Protein AF-A0A2K3JWT7-F1 (afdb_monomer)

Foldseek 3Di:
DVQVVLVQLVCQVVVDQEEAEDAPLVCVVCVVVQVVSVVVVGRYYYDHDHQPCVVLVHDPSLQDLLSDPDPSSNVSNLVSVVVCVVVVLVVCVVVVDQEAEDELSPLCVLVSCVVSVHFYAYEDADDLVVVLLVVQCLVVVQQPPDPDQQDWDFRPPAPDGDIDGNVPDDCLSVDPDPVVVSVVSSVVSQLSGQYYEYQADCVVCVSSVVSSCVVSVHHYDHPHPSVCVSCVPVPPPPPVADPVVVVLLVVADFLQEEEEDPDSRDDDDLVRVVVVLVCLVVVQTAYEHEDEDDPDPSNVVVVVSCVVCVVVSRYHYHYPDDPVVCQCPRRNHNYYD

Nearest PDB structures (foldseek):
  6lzy-assembly1_B  TM=9.407E-01  e=4.819E-32  Phytolacca americana
  6lzy-assembly1_A  TM=9.390E-01  e=9.209E-31  Phytolacca americana
  7vej-assembly1_A  TM=9.485E-01  e=1.566E-30  Phytolacca americana
  7vel-assembly2_B  TM=9.354E-01  e=8.184E-31  Phytolacca americana
  7vek-assembly1_A  TM=9.350E-01  e=2.825E-30  Phytolacca americana

Radius of gyration: 22.54 Å; Cα contacts (8 Å, |Δi|>4): 438; chains: 1; bounding box: 50×47×55 Å

Solvent-accessible surface area (backbone atoms only — not comparable to full-atom values): 19360 Å² total; per-residue (Å²): 108,70,68,59,51,42,42,50,51,53,43,14,76,71,74,37,81,36,76,48,77,41,33,69,68,61,45,68,78,48,41,70,62,49,54,51,38,39,76,70,69,32,46,55,48,78,44,78,47,83,74,46,28,74,84,48,75,40,61,88,78,57,82,49,75,71,71,41,86,45,74,69,51,41,50,31,47,54,52,30,59,62,66,43,50,66,66,50,53,54,48,46,67,77,63,65,60,82,57,45,78,40,54,56,93,48,36,68,48,44,56,56,23,55,77,71,74,29,48,23,33,36,36,43,90,55,55,47,56,57,53,45,52,52,51,31,42,72,72,68,39,71,66,68,87,62,94,47,54,81,48,72,39,62,56,58,95,56,98,58,97,46,72,48,33,53,74,75,49,63,63,57,81,79,44,89,46,75,66,38,56,50,48,50,49,27,55,51,30,52,63,70,21,62,20,35,40,29,59,30,46,62,91,81,47,48,72,33,47,52,49,39,39,69,71,59,70,39,48,72,46,64,66,27,64,35,70,57,69,70,48,64,79,66,63,64,65,90,62,83,68,58,64,65,60,52,53,54,49,72,73,47,55,69,51,47,25,36,40,35,52,72,64,83,73,60,82,78,52,69,70,56,51,52,52,49,53,53,49,51,68,70,65,71,54,32,33,38,38,56,40,72,82,59,92,60,76,64,47,58,59,53,50,55,48,52,52,54,21,66,76,68,68,39,46,46,81,36,68,70,67,73,68,57,69,62,51,66,70,32,66,21,42,54,47,79,80

Organism: Trifolium pratense (NCBI:txid57577)

pLDDT: mean 91.55, std 9.11, range [44.25, 98.56]

Sequence (337 aa):
MNPMIDTARLFAKHGVNVTIITTQANALLFKKSIDNDIISGYSIKTQLIKFPSAQVGLPEGIENVKDGTSLEMLGKISHGISLLQEQIEILFQDLQPDCIVSDMFYPWTVESAAKLGVPRIYYYSSSYFSSCAVHFIRKYKPHEGLVSDSQKFSIPGIPHNIEITSLQLPDYFRTRSDFSDFLDVIYESESRSYGTLYNNFHELESDYEQLYKTTMKIKAWSVGPVSTWINKDGATENIAVDSELLNWLNSKENDSVLYVSFGSLTRLSYAQIVEIVYGLEKSGHNFIWVVRKIDGNEDGFLKDFEKRLKESKKGYIIWNWAPQLLILNHPATGGIV

InterPro domains:
  IPR002213 UDP-glucuronosyl/UDP-glucosyltransferase [PF00201] (242-335)
  IPR002213 UDP-glucuronosyl/UDP-glucosyltransferase [cd03784] (1-337)

Secondary structure (DSSP, 8-state):
-HHHHHHHHHHHHTT--EEEEEEHHHHTTTHHHHHHHHHTT--EEEEEE---TTTTTPPTT--SGGG--SHHHHHHHHHHHHHTHHHHHHHHHHH--S-EEEETT-TTHHHHHHHHT-PEEEEE-S-HHHHHHHHHHHHH-TTTT-SSTT-EEEPTT-SS--EEEGGGS-GGGTS--HHHHHHHHHHHHHHTSSEEEES--HHHHHHHHHHHHHHH-SEEEE---HHHHHHTTS--------HHHHHHHHTSPTT-EEEE--TTT----HHHHHHHHHHHHHH--EEEEEE---SSTHHHHHHHHHHHHHHHTSEEEEES---HHHHHTSTTEEEE-

Structure (mmCIF, N/CA/C/O backbone):
data_AF-A0A2K3JWT7-F1
#
_entry.id   AF-A0A2K3JWT7-F1
#
loop_
_atom_site.group_PDB
_atom_site.id
_atom_site.type_symbol
_atom_site.label_atom_id
_atom_site.label_alt_id
_atom_site.label_comp_id
_atom_site.label_asym_id
_atom_site.label_entity_id
_atom_site.label_seq_id
_atom_site.pdbx_PDB_ins_code
_atom_site.Cartn_x
_atom_site.Cartn_y
_atom_site.Cartn_z
_atom_site.occupancy
_atom_site.B_iso_or_equiv
_atom_site.auth_seq_id
_atom_site.auth_comp_id
_atom_site.auth_asym_id
_atom_site.auth_atom_id
_atom_site.pdbx_PDB_model_num
ATOM 1 N N . MET A 1 1 ? 6.302 -1.211 0.211 1.00 86.44 1 MET A N 1
ATOM 2 C CA . MET A 1 1 ? 7.376 -1.985 0.879 1.00 86.44 1 MET A CA 1
ATOM 3 C C . MET A 1 1 ? 6.840 -3.219 1.593 1.00 86.44 1 MET A C 1
ATOM 5 O O . MET A 1 1 ? 7.094 -4.296 1.083 1.00 86.44 1 MET A O 1
ATOM 9 N N . ASN A 1 2 ? 6.087 -3.099 2.699 1.00 89.44 2 ASN A N 1
ATOM 10 C CA . ASN A 1 2 ? 5.694 -4.259 3.527 1.00 89.44 2 ASN A CA 1
ATOM 11 C C . ASN A 1 2 ? 5.111 -5.450 2.736 1.00 89.44 2 ASN A C 1
ATOM 13 O O . ASN A 1 2 ? 5.650 -6.541 2.889 1.00 89.44 2 ASN A O 1
ATOM 17 N N . PRO A 1 3 ? 4.138 -5.275 1.813 1.00 92.31 3 PRO A N 1
ATOM 18 C CA . PRO A 1 3 ? 3.607 -6.408 1.048 1.00 92.31 3 PRO A CA 1
ATOM 19 C C . PRO A 1 3 ? 4.665 -7.132 0.201 1.00 92.31 3 PRO A C 1
ATOM 21 O O . PRO A 1 3 ? 4.648 -8.355 0.091 1.00 92.31 3 PRO A O 1
ATOM 24 N N . MET A 1 4 ? 5.620 -6.394 -0.372 1.00 94.25 4 MET A N 1
ATOM 25 C CA . MET A 1 4 ? 6.698 -6.968 -1.180 1.00 94.25 4 MET A CA 1
ATOM 26 C C . MET A 1 4 ? 7.702 -7.735 -0.311 1.00 94.25 4 MET A C 1
ATOM 28 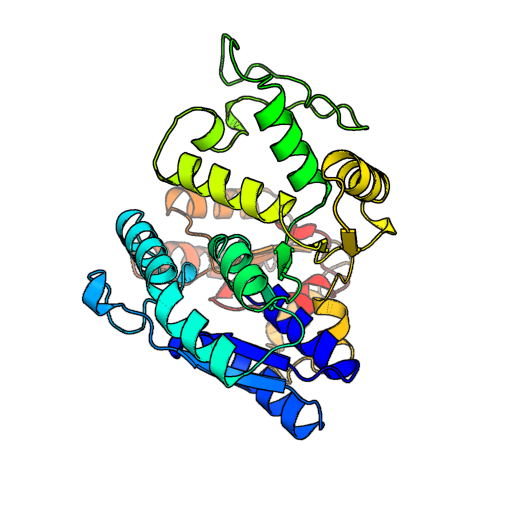O O . MET A 1 4 ? 8.178 -8.789 -0.721 1.00 94.25 4 MET A O 1
ATOM 32 N N . ILE A 1 5 ? 7.977 -7.249 0.905 1.00 94.75 5 ILE A N 1
ATOM 33 C CA . ILE A 1 5 ? 8.802 -7.970 1.884 1.00 94.75 5 ILE A CA 1
ATOM 34 C C . ILE A 1 5 ? 8.102 -9.259 2.315 1.00 94.75 5 ILE A C 1
ATOM 36 O O . ILE A 1 5 ? 8.707 -10.321 2.256 1.00 94.75 5 ILE A O 1
ATOM 40 N N . ASP A 1 6 ? 6.819 -9.205 2.666 1.00 94.00 6 ASP A N 1
ATOM 41 C CA . ASP A 1 6 ? 6.049 -10.401 3.028 1.00 94.00 6 ASP A CA 1
ATOM 42 C C . ASP A 1 6 ? 5.976 -11.409 1.875 1.00 94.00 6 ASP A C 1
ATOM 44 O O . ASP A 1 6 ? 6.079 -12.617 2.086 1.00 94.00 6 ASP A O 1
ATOM 48 N N . THR A 1 7 ? 5.891 -10.916 0.639 1.00 95.06 7 THR A N 1
ATOM 49 C CA . THR A 1 7 ? 5.997 -11.748 -0.563 1.00 95.06 7 THR A CA 1
ATOM 50 C C . THR A 1 7 ? 7.377 -12.405 -0.648 1.00 95.06 7 THR A C 1
ATOM 52 O O . THR A 1 7 ? 7.462 -13.619 -0.777 1.00 95.06 7 THR A O 1
ATOM 55 N N . ALA A 1 8 ? 8.467 -11.648 -0.508 1.00 96.25 8 ALA A N 1
ATOM 56 C CA . ALA A 1 8 ? 9.832 -12.179 -0.512 1.00 96.25 8 ALA A CA 1
ATOM 57 C C . ALA A 1 8 ? 10.028 -13.283 0.548 1.00 96.25 8 ALA A C 1
ATOM 59 O O . ALA A 1 8 ? 10.594 -14.340 0.264 1.00 96.25 8 ALA A O 1
ATOM 60 N N . ARG A 1 9 ? 9.474 -13.086 1.747 1.00 95.31 9 ARG A N 1
ATOM 61 C CA . ARG A 1 9 ? 9.457 -14.089 2.820 1.00 95.31 9 ARG A CA 1
ATOM 62 C C . ARG A 1 9 ? 8.656 -15.335 2.430 1.00 95.31 9 ARG A C 1
ATOM 64 O O . ARG A 1 9 ? 9.098 -16.450 2.691 1.00 95.31 9 ARG A O 1
ATOM 71 N N . LEU A 1 10 ? 7.516 -15.172 1.755 1.00 94.12 10 LEU A N 1
ATOM 72 C CA . LEU A 1 10 ? 6.719 -16.288 1.234 1.00 94.12 10 LEU A CA 1
ATOM 73 C C . LEU A 1 10 ? 7.499 -17.128 0.209 1.00 94.12 10 LEU A C 1
ATOM 75 O O . LEU A 1 10 ? 7.438 -18.355 0.276 1.00 94.12 10 LEU A O 1
ATOM 79 N N . PHE A 1 11 ? 8.264 -16.500 -0.690 1.00 95.81 11 PHE A N 1
ATOM 80 C CA . PHE A 1 11 ? 9.155 -17.211 -1.619 1.00 95.81 11 PHE A CA 1
ATOM 81 C C . PHE A 1 11 ? 10.212 -18.030 -0.863 1.00 95.81 11 PHE A C 1
ATOM 83 O O . PHE A 1 11 ? 10.394 -19.214 -1.151 1.00 95.81 11 PHE A O 1
ATOM 90 N N . ALA A 1 12 ? 10.851 -17.436 0.149 1.00 96.06 12 ALA A N 1
ATOM 91 C CA . ALA A 1 12 ? 11.854 -18.123 0.962 1.00 96.06 12 ALA A CA 1
ATOM 92 C C . ALA A 1 12 ? 11.271 -19.323 1.730 1.00 96.06 12 ALA A C 1
ATOM 94 O O . ALA A 1 12 ? 11.879 -20.395 1.761 1.00 96.06 12 ALA A O 1
ATOM 95 N N . LYS A 1 13 ? 10.048 -19.190 2.266 1.00 93.31 13 LYS A N 1
ATOM 96 C CA . LYS A 1 13 ? 9.305 -20.299 2.894 1.00 93.31 13 LYS A CA 1
ATOM 97 C C . LYS A 1 13 ? 9.016 -21.461 1.931 1.00 93.31 13 LYS A C 1
ATOM 99 O O . LYS A 1 13 ? 8.836 -22.585 2.385 1.00 93.31 13 LYS A O 1
ATOM 104 N N . HIS A 1 14 ? 9.010 -21.210 0.622 1.00 93.88 14 HIS A N 1
ATOM 105 C CA . HIS A 1 14 ? 8.837 -22.224 -0.425 1.00 93.88 14 HIS A CA 1
ATOM 106 C C . HIS A 1 14 ? 10.168 -22.674 -1.058 1.00 93.88 14 HIS A C 1
ATOM 108 O O . HIS A 1 14 ? 10.174 -23.245 -2.146 1.00 93.88 14 HIS A O 1
ATOM 114 N N . GLY A 1 15 ? 11.298 -22.443 -0.380 1.00 96.06 15 GLY A N 1
ATOM 115 C CA . GLY A 1 15 ? 12.607 -22.970 -0.775 1.00 96.06 15 GLY A CA 1
ATOM 116 C C . GLY A 1 15 ? 13.351 -22.144 -1.825 1.00 96.06 15 GLY A C 1
ATOM 117 O O . GLY A 1 15 ? 14.359 -22.607 -2.354 1.00 96.06 15 GLY A O 1
ATOM 118 N N . VAL A 1 16 ? 12.887 -20.931 -2.134 1.00 97.62 16 VAL A N 1
ATOM 119 C CA . VAL A 1 16 ? 13.584 -20.021 -3.054 1.00 97.62 16 VAL A CA 1
ATOM 120 C C . VAL A 1 16 ? 14.676 -19.254 -2.306 1.00 97.62 16 VAL A C 1
ATOM 122 O O . VAL A 1 16 ? 14.451 -18.776 -1.198 1.00 97.62 16 VAL A O 1
ATOM 125 N N . ASN A 1 17 ? 15.849 -19.091 -2.921 1.00 98.12 17 ASN A N 1
ATOM 126 C CA . ASN A 1 17 ? 16.900 -18.214 -2.403 1.00 98.12 17 ASN A CA 1
ATOM 127 C C . ASN A 1 17 ? 16.545 -16.753 -2.701 1.00 98.12 17 ASN A C 1
ATOM 129 O O . ASN A 1 17 ? 16.488 -16.352 -3.863 1.00 98.12 17 ASN A O 1
ATOM 133 N N . VAL A 1 18 ? 16.322 -15.944 -1.666 1.00 98.38 18 VAL A N 1
ATOM 134 C CA . VAL A 1 18 ? 15.814 -14.575 -1.820 1.00 98.38 18 VAL A CA 1
ATOM 135 C C . VAL A 1 18 ? 16.842 -13.540 -1.373 1.00 98.38 18 VAL A C 1
ATOM 137 O O . VAL A 1 18 ? 17.363 -13.589 -0.261 1.00 98.38 18 VAL A O 1
ATOM 140 N N . THR A 1 19 ? 17.098 -12.547 -2.227 1.00 98.38 19 THR A N 1
ATOM 141 C CA . THR A 1 19 ? 17.880 -11.352 -1.880 1.00 98.38 19 THR A CA 1
ATOM 142 C C . THR A 1 19 ? 17.001 -10.114 -2.006 1.00 98.38 19 THR A C 1
ATOM 144 O O . THR A 1 19 ? 16.547 -9.781 -3.097 1.00 98.38 19 THR A O 1
ATOM 147 N N . ILE A 1 20 ? 16.768 -9.419 -0.894 1.00 98.25 20 ILE A N 1
ATOM 148 C CA . ILE A 1 20 ? 16.039 -8.149 -0.856 1.00 98.25 20 ILE A CA 1
ATOM 149 C C . ILE A 1 20 ? 17.0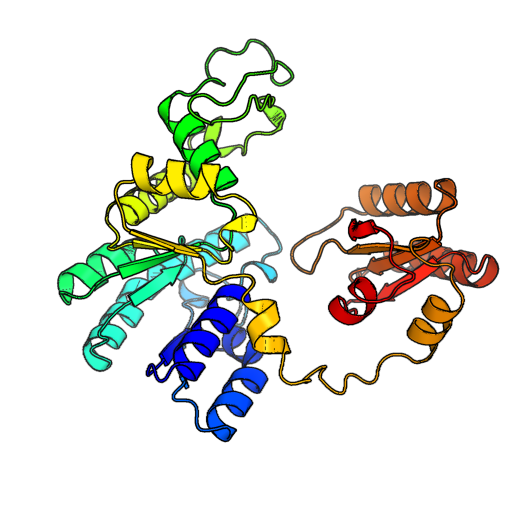50 -7.014 -0.994 1.00 98.25 20 ILE A C 1
ATOM 151 O O . ILE A 1 20 ? 17.862 -6.807 -0.095 1.00 98.25 20 ILE A O 1
ATOM 155 N N . ILE A 1 21 ? 16.984 -6.257 -2.086 1.00 97.62 21 ILE A N 1
ATOM 156 C CA . ILE A 1 21 ? 17.785 -5.041 -2.258 1.00 97.62 21 ILE A CA 1
ATOM 157 C C . ILE A 1 21 ? 17.027 -3.864 -1.637 1.00 97.62 21 ILE A C 1
ATOM 159 O O . ILE A 1 21 ? 15.869 -3.618 -1.970 1.00 97.62 21 ILE A O 1
ATOM 163 N N . THR A 1 22 ? 17.660 -3.149 -0.710 1.00 96.00 22 THR A N 1
ATOM 164 C CA . THR A 1 22 ? 17.050 -2.008 -0.011 1.00 96.00 22 THR A CA 1
ATOM 165 C C . THR A 1 22 ? 18.115 -1.044 0.501 1.00 96.00 22 THR A C 1
ATOM 167 O O . THR A 1 22 ? 19.306 -1.343 0.483 1.00 96.00 22 THR A O 1
ATOM 170 N N . THR A 1 23 ? 17.697 0.101 1.018 1.00 94.69 23 THR A N 1
ATOM 171 C CA . THR A 1 23 ? 18.592 1.088 1.625 1.00 94.69 23 THR A CA 1
ATOM 172 C C . THR A 1 23 ? 18.683 0.916 3.145 1.00 94.69 23 THR A C 1
ATOM 174 O O . THR A 1 23 ? 17.843 0.253 3.766 1.00 94.69 23 THR A O 1
ATOM 177 N N . GLN A 1 24 ? 19.702 1.517 3.767 1.00 90.50 24 GLN A N 1
ATOM 178 C CA . GLN A 1 24 ? 19.980 1.369 5.201 1.00 90.50 24 GLN A CA 1
ATOM 179 C C . GLN A 1 24 ? 18.780 1.752 6.079 1.00 90.50 24 GLN A C 1
ATOM 181 O O . GLN A 1 24 ? 18.405 0.979 6.963 1.00 90.50 24 GLN A O 1
ATOM 186 N N . ALA A 1 25 ? 18.157 2.913 5.839 1.00 87.88 25 ALA A N 1
ATOM 187 C CA . ALA A 1 25 ? 17.052 3.392 6.673 1.00 87.88 25 ALA A CA 1
ATOM 188 C C . ALA A 1 25 ? 15.810 2.493 6.547 1.00 87.88 25 ALA A C 1
ATOM 190 O O . ALA A 1 25 ? 15.086 2.257 7.516 1.00 87.88 25 ALA A O 1
ATOM 191 N N . ASN A 1 26 ? 15.595 1.941 5.353 1.00 91.75 26 ASN A N 1
ATOM 192 C CA . ASN A 1 26 ? 14.462 1.080 5.051 1.00 91.75 26 ASN A CA 1
ATOM 193 C C . ASN A 1 26 ? 14.633 -0.343 5.600 1.00 91.75 26 ASN A C 1
ATOM 195 O O . ASN A 1 26 ? 13.659 -0.930 6.071 1.00 91.75 26 ASN A O 1
ATOM 199 N N . ALA A 1 27 ? 15.855 -0.885 5.599 1.00 92.75 27 ALA A N 1
ATOM 200 C CA . ALA A 1 27 ? 16.146 -2.217 6.133 1.00 92.75 27 ALA A CA 1
ATOM 201 C C . ALA A 1 27 ? 15.745 -2.368 7.607 1.00 92.75 27 ALA A C 1
ATOM 203 O O . ALA A 1 27 ? 15.267 -3.425 8.022 1.00 92.75 27 ALA A O 1
ATOM 204 N N . LEU A 1 28 ? 15.892 -1.301 8.399 1.00 90.38 28 LEU A N 1
ATOM 205 C CA . LEU A 1 28 ? 15.542 -1.297 9.821 1.00 90.38 28 LEU A CA 1
ATOM 206 C C . LEU A 1 28 ? 14.056 -1.597 10.071 1.00 90.38 28 LEU A C 1
ATOM 208 O O . LEU A 1 28 ? 13.720 -2.128 11.126 1.00 90.38 28 LEU A O 1
ATOM 212 N N . LEU A 1 29 ? 13.177 -1.316 9.102 1.00 88.81 29 LEU A N 1
ATOM 213 C CA . LEU A 1 29 ? 11.728 -1.499 9.239 1.00 88.81 29 LEU A CA 1
ATOM 214 C C . LEU A 1 29 ? 11.303 -2.969 9.277 1.00 88.81 29 LEU A C 1
ATOM 216 O O . LEU A 1 29 ? 10.246 -3.280 9.814 1.00 88.81 29 LEU A O 1
ATOM 220 N N . PHE A 1 30 ? 12.108 -3.862 8.706 1.00 91.75 30 PHE A N 1
ATOM 221 C CA . PHE A 1 30 ? 11.784 -5.285 8.593 1.00 91.75 30 PHE A CA 1
ATOM 222 C C . PHE A 1 30 ? 12.939 -6.202 9.005 1.00 91.75 30 PHE A C 1
ATOM 224 O O . PHE A 1 30 ? 12.828 -7.423 8.892 1.00 91.75 30 PHE A O 1
ATOM 231 N N . LYS A 1 31 ? 14.040 -5.637 9.521 1.00 93.50 31 LYS A N 1
ATOM 232 C CA . LYS A 1 31 ? 15.230 -6.385 9.940 1.00 93.50 31 LYS A CA 1
ATOM 233 C C . LYS A 1 31 ? 14.886 -7.541 10.876 1.00 93.50 31 LYS A C 1
ATOM 235 O O . LYS A 1 31 ? 15.284 -8.666 10.609 1.00 93.50 31 LYS A O 1
ATOM 240 N N . LYS A 1 32 ? 14.104 -7.276 11.926 1.00 91.38 32 LYS A N 1
ATOM 241 C CA . LYS A 1 32 ? 13.701 -8.294 12.908 1.00 91.38 32 LYS A CA 1
ATOM 242 C C . LYS A 1 32 ? 12.977 -9.473 12.251 1.00 91.38 32 LYS A C 1
ATOM 244 O O . LYS A 1 32 ? 13.247 -10.620 12.582 1.00 91.38 32 LYS A O 1
ATOM 249 N N . SER A 1 33 ? 12.074 -9.196 11.311 1.00 91.12 33 SER A N 1
ATOM 250 C CA . SER A 1 33 ? 11.322 -10.228 10.594 1.00 91.12 33 SER A CA 1
ATOM 251 C C . SER A 1 33 ? 12.231 -11.106 9.735 1.00 91.12 33 SER A C 1
ATOM 253 O O . SER A 1 33 ? 12.088 -12.322 9.758 1.00 91.12 33 SER A O 1
ATOM 255 N N . ILE A 1 34 ? 13.190 -10.501 9.029 1.00 94.50 34 ILE A N 1
ATOM 256 C CA . ILE A 1 34 ? 14.154 -11.232 8.196 1.00 94.50 34 ILE A CA 1
ATOM 257 C C . ILE A 1 34 ? 15.150 -12.020 9.049 1.00 94.50 34 ILE A C 1
ATOM 259 O O . ILE A 1 34 ? 15.420 -13.177 8.745 1.00 94.50 34 ILE A O 1
ATOM 263 N N . ASP A 1 35 ? 15.649 -11.442 10.145 1.00 94.12 35 ASP A N 1
ATOM 264 C CA . ASP A 1 35 ? 16.538 -12.140 11.081 1.00 94.12 35 ASP A CA 1
ATOM 265 C C . ASP A 1 35 ? 15.851 -13.399 11.648 1.00 94.12 35 ASP A C 1
ATOM 267 O O . ASP A 1 35 ? 16.461 -14.466 11.705 1.00 94.12 35 ASP A O 1
ATOM 271 N N . ASN A 1 36 ? 14.563 -13.307 11.999 1.00 92.38 36 ASN A N 1
ATOM 272 C CA . ASN A 1 36 ? 13.778 -14.456 12.459 1.00 92.38 36 ASN A CA 1
ATOM 273 C C . ASN A 1 36 ? 13.627 -15.538 11.381 1.00 92.38 36 ASN A C 1
ATOM 275 O O . ASN A 1 36 ? 13.702 -16.728 11.694 1.00 92.38 36 ASN A O 1
ATOM 279 N N . ASP A 1 37 ? 13.424 -15.150 10.120 1.00 93.75 37 ASP A N 1
ATOM 280 C CA . ASP A 1 37 ? 13.326 -16.111 9.021 1.00 93.75 37 ASP A CA 1
ATOM 281 C C . ASP A 1 37 ? 14.670 -16.823 8.775 1.00 93.75 37 ASP A C 1
ATOM 283 O O . ASP A 1 37 ? 14.688 -18.038 8.577 1.00 93.75 37 ASP A O 1
ATOM 287 N N . ILE A 1 38 ? 15.793 -16.100 8.868 1.00 95.19 38 ILE A N 1
ATOM 288 C CA . ILE A 1 38 ? 17.149 -16.671 8.780 1.00 95.19 38 ILE A CA 1
ATOM 289 C C . ILE A 1 38 ? 17.388 -17.671 9.916 1.00 95.19 38 ILE A C 1
ATOM 291 O O . ILE A 1 38 ? 17.862 -18.780 9.672 1.00 95.19 38 ILE A O 1
ATOM 295 N N . ILE A 1 39 ? 17.031 -17.310 11.155 1.00 95.44 39 ILE A N 1
ATOM 296 C CA . ILE A 1 39 ? 17.128 -18.205 12.324 1.00 95.44 39 ILE A CA 1
ATOM 297 C C . ILE A 1 39 ? 16.272 -19.462 12.119 1.00 95.44 39 ILE A C 1
ATOM 299 O O . ILE A 1 39 ? 16.663 -20.552 12.531 1.00 95.44 39 ILE A O 1
ATOM 303 N N . SER A 1 40 ? 15.133 -19.320 11.439 1.00 93.56 40 SER A N 1
ATOM 304 C CA . SER A 1 40 ? 14.241 -20.429 11.086 1.00 93.56 40 SER A CA 1
ATOM 305 C C . SER A 1 40 ? 14.753 -21.280 9.912 1.00 93.56 40 SER A C 1
ATOM 307 O O . SER A 1 40 ? 14.082 -22.228 9.511 1.00 93.56 40 SER A O 1
ATOM 309 N N . GLY A 1 41 ? 15.933 -20.971 9.364 1.00 95.81 41 GLY A N 1
ATOM 310 C CA . GLY A 1 41 ? 16.578 -21.728 8.292 1.00 95.81 41 GLY A CA 1
ATOM 311 C C . GLY A 1 41 ? 16.118 -21.364 6.879 1.00 95.81 41 GLY A C 1
ATOM 312 O O . GLY A 1 41 ? 16.484 -22.060 5.932 1.00 95.81 41 GLY A O 1
ATOM 313 N N . TYR A 1 42 ? 15.333 -20.296 6.703 1.00 96.25 42 TYR A N 1
ATOM 314 C CA . TYR A 1 42 ? 14.920 -19.850 5.373 1.00 96.25 42 TYR A CA 1
ATOM 315 C C . TYR A 1 42 ? 16.054 -19.106 4.658 1.00 96.25 42 TYR A C 1
ATOM 317 O O . TYR A 1 42 ? 16.764 -18.289 5.248 1.00 96.25 42 TYR A O 1
ATOM 325 N N . SER A 1 43 ? 16.202 -19.358 3.355 1.00 97.38 43 SER A N 1
ATOM 326 C CA . SER A 1 43 ? 17.229 -18.724 2.523 1.00 97.38 43 SER A CA 1
ATOM 327 C C . SER A 1 43 ? 16.785 -17.335 2.065 1.00 97.38 43 SER A C 1
ATOM 329 O O . SER A 1 43 ? 16.277 -17.138 0.960 1.00 97.38 43 SER A O 1
ATOM 331 N N . ILE A 1 44 ? 16.946 -16.356 2.950 1.00 97.75 44 ILE A N 1
ATOM 332 C CA . ILE A 1 44 ? 16.604 -14.959 2.697 1.00 97.75 44 ILE A CA 1
ATOM 333 C C . ILE A 1 44 ? 17.684 -14.039 3.255 1.00 97.75 44 ILE A C 1
ATOM 335 O O . ILE A 1 44 ? 18.182 -14.241 4.359 1.00 97.75 44 ILE A O 1
ATOM 339 N N . LYS A 1 45 ? 18.071 -13.016 2.494 1.00 96.88 45 LYS A N 1
ATOM 340 C CA . LYS A 1 45 ? 19.041 -12.010 2.937 1.00 96.88 45 LYS A CA 1
ATOM 341 C C . LYS A 1 45 ? 18.677 -10.618 2.446 1.00 96.88 45 LYS A C 1
ATOM 343 O O . LYS A 1 45 ? 17.978 -10.456 1.447 1.00 96.88 45 LYS A O 1
ATOM 348 N N . THR A 1 46 ? 19.226 -9.616 3.121 1.00 97.44 46 THR A N 1
ATOM 349 C CA . THR A 1 46 ? 19.103 -8.210 2.734 1.00 97.44 46 THR A CA 1
ATOM 350 C C . THR A 1 46 ? 20.431 -7.720 2.165 1.00 97.44 46 THR A C 1
ATOM 352 O O . THR A 1 46 ? 21.457 -7.808 2.836 1.00 97.44 46 THR A O 1
ATOM 355 N N . GLN A 1 47 ? 20.410 -7.188 0.944 1.00 97.25 47 GLN A N 1
ATOM 356 C CA . GLN A 1 47 ? 21.529 -6.495 0.317 1.00 97.25 47 GLN A CA 1
ATOM 357 C C . GLN A 1 47 ? 21.309 -4.988 0.433 1.00 97.25 47 GLN A C 1
ATOM 359 O O . GLN A 1 47 ? 20.316 -4.450 -0.061 1.00 97.25 47 GLN A O 1
ATOM 364 N N . LEU A 1 48 ? 22.243 -4.312 1.096 1.00 96.38 48 LEU A N 1
ATOM 365 C CA . LEU A 1 48 ? 22.144 -2.881 1.346 1.00 96.38 48 LEU A CA 1
ATOM 366 C C . LEU A 1 48 ? 22.792 -2.091 0.212 1.00 96.38 48 LEU A C 1
ATOM 368 O O . LEU A 1 48 ? 23.891 -2.417 -0.240 1.00 96.38 48 LEU A O 1
ATOM 372 N N . ILE A 1 49 ? 22.095 -1.044 -0.211 1.00 95.69 49 ILE A N 1
ATOM 373 C CA . ILE A 1 49 ? 22.546 -0.043 -1.174 1.00 95.69 49 ILE A CA 1
ATOM 374 C C . ILE A 1 49 ? 22.516 1.345 -0.540 1.00 95.69 49 ILE A C 1
ATOM 376 O O . ILE A 1 49 ? 21.749 1.607 0.393 1.00 95.69 49 ILE A O 1
ATOM 380 N N . LYS A 1 50 ? 23.365 2.247 -1.034 1.00 94.81 50 LYS A N 1
ATOM 381 C CA . LYS A 1 50 ? 23.429 3.621 -0.530 1.00 94.81 50 LYS A CA 1
ATOM 382 C C . LYS A 1 50 ? 22.448 4.483 -1.312 1.00 94.81 50 LYS A C 1
ATOM 384 O O . LYS A 1 50 ? 22.619 4.671 -2.513 1.00 94.81 50 LYS A O 1
ATOM 389 N N . PHE A 1 51 ? 21.464 5.056 -0.624 1.00 95.31 51 PHE A N 1
ATOM 390 C CA . PHE A 1 51 ? 20.597 6.045 -1.248 1.00 95.31 51 PHE A CA 1
ATOM 391 C C . PHE A 1 51 ? 21.393 7.329 -1.552 1.00 95.31 51 PHE A C 1
ATOM 393 O O . PHE A 1 51 ? 22.156 7.794 -0.696 1.00 95.31 51 PHE A O 1
ATOM 400 N N . PRO A 1 52 ? 21.259 7.931 -2.747 1.00 95.06 52 PRO A N 1
ATOM 401 C CA . PRO A 1 52 ? 22.068 9.076 -3.150 1.00 95.06 52 PRO A CA 1
ATOM 402 C C . PRO A 1 52 ? 21.536 10.402 -2.570 1.00 95.06 52 PRO A C 1
ATOM 404 O O . PRO A 1 52 ? 21.459 11.395 -3.290 1.00 95.06 52 PRO A O 1
ATOM 407 N N . SER A 1 53 ? 21.208 10.458 -1.266 1.00 94.12 53 SER A N 1
ATOM 408 C CA . SER A 1 53 ? 20.585 11.629 -0.613 1.00 94.12 53 SER A CA 1
ATOM 409 C C . SER A 1 53 ? 21.319 12.936 -0.915 1.00 94.12 53 SER A C 1
ATOM 411 O O . SER A 1 53 ? 20.698 13.919 -1.306 1.00 94.12 53 SER A O 1
ATOM 413 N N . ALA A 1 54 ? 22.652 12.934 -0.805 1.00 93.94 54 ALA A N 1
ATOM 414 C CA . ALA A 1 54 ? 23.470 14.121 -1.044 1.00 93.94 54 ALA A CA 1
ATOM 415 C C . ALA A 1 54 ? 23.398 14.621 -2.498 1.00 93.94 54 ALA A C 1
ATOM 417 O O . ALA A 1 54 ? 23.392 15.828 -2.719 1.00 93.94 54 ALA A O 1
ATOM 418 N N . GLN A 1 55 ? 23.309 13.715 -3.480 1.00 95.25 55 GLN A N 1
ATOM 419 C CA . GLN A 1 55 ? 23.240 14.086 -4.901 1.00 95.25 55 GLN A CA 1
ATOM 420 C C . GLN A 1 55 ? 21.910 14.762 -5.245 1.00 95.25 55 GLN A C 1
ATOM 422 O O . GLN A 1 55 ? 21.868 15.639 -6.101 1.00 95.25 55 GLN A O 1
ATOM 427 N N . VAL A 1 56 ? 20.837 14.387 -4.545 1.00 95.12 56 VAL A N 1
ATOM 428 C CA . VAL A 1 56 ? 19.491 14.937 -4.760 1.00 95.12 56 VAL A CA 1
ATOM 429 C C . VAL A 1 56 ? 19.111 16.023 -3.748 1.00 95.12 56 VAL A C 1
ATOM 431 O O . VAL A 1 56 ? 17.977 16.496 -3.742 1.00 95.12 56 VAL A O 1
ATOM 434 N N . GLY A 1 57 ? 20.045 16.441 -2.887 1.00 94.69 57 GLY A N 1
ATOM 435 C CA . GLY A 1 57 ? 19.820 17.492 -1.892 1.00 94.69 57 GLY A CA 1
ATOM 436 C C . GLY A 1 57 ? 18.821 17.109 -0.794 1.00 94.69 57 GLY A C 1
ATOM 437 O O . GLY A 1 57 ? 18.051 17.962 -0.344 1.00 94.69 57 GLY A O 1
ATOM 438 N N . LEU A 1 58 ? 18.804 15.837 -0.389 1.00 94.56 58 LEU A N 1
ATOM 439 C CA . LEU A 1 58 ? 18.028 15.327 0.742 1.00 94.56 58 LEU A CA 1
ATOM 440 C C . LEU A 1 58 ? 18.903 15.157 1.994 1.00 94.56 58 LEU A C 1
ATOM 442 O O . LEU A 1 58 ? 20.073 14.781 1.873 1.00 94.56 58 LEU A O 1
ATOM 446 N N . PRO A 1 59 ? 18.341 15.367 3.200 1.00 90.94 59 PRO A N 1
ATOM 447 C CA . PRO A 1 59 ? 19.001 14.984 4.442 1.00 90.94 59 PRO A CA 1
ATOM 448 C C . PRO A 1 59 ? 19.290 13.477 4.499 1.00 90.94 59 PRO A C 1
ATOM 450 O O . PRO A 1 59 ? 18.582 12.661 3.901 1.00 90.94 59 PRO A O 1
ATOM 453 N N . GLU A 1 60 ? 20.320 13.101 5.255 1.00 87.69 60 GLU A N 1
ATOM 454 C CA . GLU A 1 60 ? 20.627 11.695 5.515 1.00 87.69 60 GLU A CA 1
ATOM 455 C C . GLU A 1 60 ? 19.457 11.009 6.243 1.00 87.69 60 GLU A C 1
ATOM 457 O O . GLU A 1 60 ? 18.833 11.590 7.130 1.00 87.69 60 GLU A O 1
ATOM 462 N N . GLY A 1 61 ? 19.127 9.781 5.832 1.00 83.62 61 GLY A N 1
ATOM 463 C CA . GLY A 1 61 ? 18.014 9.002 6.387 1.00 83.62 61 GLY A CA 1
ATOM 464 C C . GLY A 1 61 ? 16.642 9.255 5.748 1.00 83.62 61 GLY A C 1
ATOM 465 O O . GLY A 1 61 ? 15.735 8.452 5.960 1.00 83.62 61 GLY A O 1
ATOM 466 N N . ILE A 1 62 ? 16.480 10.295 4.919 1.00 88.94 62 ILE A N 1
ATOM 467 C CA . ILE A 1 62 ? 15.241 10.543 4.159 1.00 88.94 62 ILE A CA 1
ATOM 468 C C . ILE A 1 62 ? 15.289 9.766 2.839 1.00 88.94 62 ILE A C 1
ATOM 470 O O . ILE A 1 62 ? 15.633 10.291 1.782 1.00 88.94 62 ILE A O 1
ATOM 474 N N . GLU A 1 63 ? 14.975 8.476 2.930 1.00 89.75 63 GLU A N 1
ATOM 475 C CA . GLU A 1 63 ? 15.078 7.503 1.827 1.00 89.75 63 GLU A CA 1
ATOM 476 C C . GLU A 1 63 ? 13.728 6.828 1.524 1.00 89.75 63 GLU A C 1
ATOM 478 O O . GLU A 1 63 ? 13.652 5.852 0.774 1.00 89.75 63 GLU A O 1
ATOM 483 N N . ASN A 1 64 ? 12.650 7.290 2.162 1.00 88.25 64 ASN A N 1
ATOM 484 C CA . ASN A 1 64 ? 11.320 6.707 2.060 1.00 88.25 64 ASN A CA 1
ATOM 485 C C . ASN A 1 64 ? 10.264 7.795 1.875 1.00 88.25 64 ASN A C 1
ATOM 487 O O . ASN A 1 64 ? 10.278 8.830 2.536 1.00 88.25 64 ASN A O 1
ATOM 491 N N . VAL A 1 65 ? 9.288 7.509 1.017 1.00 87.00 65 VAL A N 1
ATOM 492 C CA . VAL A 1 65 ? 8.154 8.388 0.706 1.00 87.00 65 VAL A CA 1
ATOM 493 C C . VAL A 1 65 ? 7.384 8.821 1.963 1.00 87.00 65 VAL A C 1
ATOM 495 O O . VAL A 1 65 ? 6.878 9.937 2.021 1.00 87.00 65 VAL A O 1
ATOM 498 N N . LYS A 1 66 ? 7.336 7.971 3.001 1.00 85.44 66 LYS A N 1
ATOM 499 C CA . LYS A 1 66 ? 6.677 8.267 4.288 1.00 85.44 66 LYS A CA 1
ATOM 500 C C . LYS A 1 66 ? 7.305 9.451 5.037 1.00 85.44 66 LYS A C 1
ATOM 502 O O . LYS A 1 66 ? 6.624 10.086 5.847 1.00 85.44 66 LYS A O 1
ATOM 507 N N . ASP A 1 67 ? 8.594 9.691 4.802 1.00 86.44 67 ASP A N 1
ATOM 508 C CA . ASP A 1 67 ? 9.388 10.727 5.459 1.00 86.44 67 ASP A CA 1
ATOM 509 C C . ASP A 1 67 ? 9.329 12.046 4.669 1.00 86.44 67 ASP A C 1
ATOM 511 O O . ASP A 1 67 ? 9.715 13.096 5.179 1.00 86.44 67 ASP A O 1
ATOM 515 N N . GLY A 1 68 ? 8.773 12.010 3.451 1.00 85.50 68 GLY A N 1
ATOM 516 C CA . GLY A 1 68 ? 8.481 13.186 2.644 1.00 85.50 68 GLY A CA 1
ATOM 517 C C . GLY A 1 68 ? 7.417 14.073 3.291 1.00 85.50 68 GLY A C 1
ATOM 518 O O . GLY A 1 68 ? 6.299 13.633 3.562 1.00 85.50 68 GLY A O 1
ATOM 519 N N . THR A 1 69 ? 7.752 15.342 3.520 1.00 85.81 69 THR A N 1
ATOM 520 C CA . THR A 1 69 ? 6.832 16.343 4.097 1.00 85.81 69 THR A CA 1
ATOM 521 C C . THR A 1 69 ? 6.350 17.384 3.088 1.00 85.81 69 THR A C 1
ATOM 523 O O . THR A 1 69 ? 5.441 18.153 3.393 1.00 85.81 69 THR A O 1
ATOM 526 N N . SER A 1 70 ? 6.921 17.406 1.882 1.00 88.19 70 SER A N 1
ATOM 527 C CA . SER A 1 70 ? 6.557 18.323 0.801 1.00 88.19 70 SER A CA 1
ATOM 528 C C . SER A 1 70 ? 6.656 17.642 -0.564 1.00 88.19 70 SER A C 1
ATOM 530 O O . SER A 1 70 ? 7.393 16.668 -0.730 1.00 88.19 70 SER A O 1
ATOM 532 N N . LEU A 1 71 ? 5.953 18.184 -1.564 1.00 86.25 71 LEU A N 1
ATOM 533 C CA . LEU A 1 71 ? 6.040 17.705 -2.950 1.00 86.25 71 LEU A CA 1
ATOM 534 C C . LEU A 1 71 ? 7.469 17.788 -3.503 1.00 86.25 71 LEU A C 1
ATOM 536 O O . LEU A 1 71 ? 7.902 16.891 -4.218 1.00 86.25 71 LEU A O 1
ATOM 540 N N . GLU A 1 72 ? 8.225 18.821 -3.123 1.00 90.50 72 GLU A N 1
ATOM 541 C CA . GLU A 1 72 ? 9.636 18.958 -3.495 1.00 90.50 72 GLU A CA 1
ATOM 542 C C . GLU A 1 72 ? 10.476 17.798 -2.942 1.00 90.50 72 GLU A C 1
ATOM 544 O O . GLU A 1 72 ? 11.262 17.190 -3.667 1.00 90.50 72 GLU A O 1
ATOM 549 N N . MET A 1 73 ? 10.287 17.452 -1.664 1.00 92.12 73 MET A N 1
ATOM 550 C CA . MET A 1 73 ? 11.008 16.348 -1.030 1.00 92.12 73 MET A CA 1
ATOM 551 C C . MET A 1 73 ? 10.650 15.007 -1.678 1.00 92.12 73 MET A C 1
ATOM 553 O O . MET A 1 73 ? 11.538 14.204 -1.952 1.00 92.12 73 MET A O 1
ATOM 557 N N . LEU A 1 74 ? 9.370 14.793 -1.989 1.00 89.69 74 LEU A N 1
ATOM 558 C CA . LEU A 1 74 ? 8.902 13.611 -2.714 1.00 89.69 74 LEU A CA 1
ATOM 559 C C . LEU A 1 74 ? 9.516 13.518 -4.119 1.00 89.69 74 LEU A C 1
ATOM 561 O O . LEU A 1 74 ? 9.965 12.443 -4.516 1.00 89.69 74 LEU A O 1
ATOM 565 N N . GLY A 1 75 ? 9.616 14.641 -4.836 1.00 90.50 75 GLY A N 1
ATOM 566 C CA . GLY A 1 75 ? 10.292 14.717 -6.133 1.00 90.50 75 GLY A CA 1
ATOM 567 C C . GLY A 1 75 ? 11.775 14.346 -6.044 1.00 90.50 75 GLY A C 1
ATOM 568 O O . GLY A 1 75 ? 12.257 13.531 -6.830 1.00 90.50 75 GLY A O 1
ATOM 569 N N . LYS A 1 76 ? 12.489 14.854 -5.031 1.00 94.00 76 LYS A N 1
ATOM 570 C CA . LYS A 1 76 ? 13.894 14.488 -4.776 1.00 94.00 76 LYS A CA 1
ATOM 571 C C . LYS A 1 76 ? 14.057 13.007 -4.428 1.00 94.00 76 LYS A C 1
ATOM 573 O O . LYS A 1 76 ? 15.001 12.383 -4.905 1.00 94.00 76 LYS A O 1
ATOM 578 N N . ILE A 1 77 ? 13.139 12.427 -3.647 1.00 92.56 77 ILE A N 1
ATOM 579 C CA . ILE A 1 77 ? 13.150 10.986 -3.342 1.00 92.56 77 ILE A CA 1
ATOM 580 C C . ILE A 1 77 ? 12.977 10.185 -4.639 1.00 92.56 77 ILE A C 1
ATOM 582 O O . ILE A 1 77 ? 13.748 9.262 -4.892 1.00 92.56 77 ILE A O 1
ATOM 586 N N . SER A 1 78 ? 12.021 10.573 -5.489 1.00 90.69 78 SER A N 1
ATOM 587 C CA . SER A 1 78 ? 11.791 9.932 -6.790 1.00 90.69 78 SER A CA 1
ATOM 588 C C . SER A 1 78 ? 13.023 10.009 -7.699 1.00 90.69 78 SER A C 1
ATOM 590 O O . SER A 1 78 ? 13.389 9.016 -8.325 1.00 90.69 78 SER A O 1
ATOM 592 N N . HIS A 1 79 ? 13.705 11.156 -7.739 1.00 92.12 79 HIS A N 1
ATOM 593 C CA . HIS A 1 79 ? 14.955 11.298 -8.487 1.00 92.12 79 HIS A CA 1
ATOM 594 C C . HIS A 1 79 ? 16.087 10.445 -7.892 1.00 92.12 79 HIS A C 1
ATOM 596 O O . HIS A 1 79 ? 16.851 9.813 -8.620 1.00 92.12 79 HIS A O 1
ATOM 602 N N . GLY A 1 80 ? 16.167 10.349 -6.564 1.00 93.88 80 GLY A N 1
ATOM 603 C CA . GLY A 1 80 ? 17.136 9.480 -5.901 1.00 93.88 80 GLY A CA 1
ATOM 604 C C . GLY A 1 80 ? 16.926 8.009 -6.261 1.00 93.88 80 GLY A C 1
ATOM 605 O O . GLY A 1 80 ? 17.897 7.311 -6.535 1.00 93.88 80 GLY A O 1
ATOM 606 N N . ILE A 1 81 ? 15.668 7.562 -6.350 1.00 92.19 81 ILE A N 1
ATOM 607 C CA . ILE A 1 81 ? 15.299 6.209 -6.795 1.00 92.19 81 ILE A CA 1
ATOM 608 C C . ILE A 1 81 ? 15.777 5.942 -8.229 1.00 92.19 81 ILE A C 1
ATOM 610 O O . ILE A 1 81 ? 16.314 4.866 -8.491 1.00 92.19 81 ILE A O 1
ATOM 614 N N . SER A 1 82 ? 15.641 6.902 -9.154 1.00 91.94 82 SER A N 1
ATOM 615 C CA . SER A 1 82 ? 16.113 6.707 -10.535 1.00 91.94 82 SER A CA 1
ATOM 616 C C . SER A 1 82 ? 17.635 6.563 -10.620 1.00 91.94 82 SER A C 1
ATOM 618 O O . SER A 1 82 ? 18.133 5.776 -11.419 1.00 91.94 82 SER A O 1
ATOM 620 N N . LEU A 1 83 ? 18.377 7.265 -9.759 1.00 94.88 83 LEU A N 1
ATOM 621 C CA . LEU A 1 83 ? 19.841 7.185 -9.695 1.00 94.88 83 LEU A CA 1
ATOM 622 C C . LEU A 1 83 ? 20.361 5.859 -9.107 1.00 94.88 83 LEU A C 1
ATOM 624 O O . LEU A 1 83 ? 21.550 5.569 -9.221 1.00 94.88 83 LEU A O 1
ATOM 628 N N . LEU A 1 84 ? 19.499 5.025 -8.512 1.00 95.38 84 LEU A N 1
ATOM 629 C CA . LEU A 1 84 ? 19.896 3.704 -8.006 1.00 95.38 84 LEU A CA 1
ATOM 630 C C . LEU A 1 84 ? 20.169 2.682 -9.114 1.00 95.38 84 LEU A C 1
ATOM 632 O O . LEU A 1 84 ? 20.747 1.635 -8.824 1.00 95.38 84 LEU A O 1
ATOM 636 N N . GLN A 1 85 ? 19.758 2.962 -10.356 1.00 95.94 85 GLN A N 1
ATOM 637 C CA . GLN A 1 85 ? 19.846 2.013 -11.463 1.00 95.94 85 GLN A CA 1
ATOM 638 C C . GLN A 1 85 ? 21.253 1.428 -11.624 1.00 95.94 85 GLN A C 1
ATOM 640 O O . GLN A 1 85 ? 21.398 0.211 -11.627 1.00 95.94 85 GLN A O 1
ATOM 645 N N . GLU A 1 86 ? 22.284 2.269 -11.716 1.00 94.75 86 GLU A N 1
ATOM 646 C CA . GLU A 1 86 ? 23.656 1.812 -11.970 1.00 94.75 86 GLU A CA 1
ATOM 647 C C . GLU A 1 86 ? 24.163 0.880 -10.860 1.00 94.75 86 GLU A C 1
ATOM 649 O O . GLU A 1 86 ? 24.641 -0.220 -11.130 1.00 94.75 86 GLU A O 1
ATOM 654 N N . GLN A 1 87 ? 23.988 1.279 -9.596 1.00 96.00 87 GLN A N 1
ATOM 655 C CA . GLN A 1 87 ? 24.420 0.476 -8.451 1.00 96.00 87 GLN A CA 1
ATOM 656 C C . GLN A 1 87 ? 23.681 -0.866 -8.376 1.00 96.00 87 GLN A C 1
ATOM 658 O O . GLN A 1 87 ? 24.284 -1.882 -8.030 1.00 96.00 87 GLN A O 1
ATOM 663 N N . ILE A 1 88 ? 22.388 -0.888 -8.701 1.00 97.19 88 ILE A N 1
ATOM 664 C CA . ILE A 1 88 ? 21.599 -2.121 -8.698 1.00 97.19 88 ILE A CA 1
ATOM 665 C C . ILE A 1 88 ? 21.959 -3.013 -9.897 1.00 97.19 88 ILE A C 1
ATOM 667 O O . ILE A 1 88 ? 22.039 -4.228 -9.731 1.00 97.19 88 ILE A O 1
ATOM 671 N N . GLU A 1 89 ? 22.222 -2.449 -11.081 1.00 96.44 89 GLU A N 1
ATOM 672 C CA . GLU A 1 89 ? 22.656 -3.228 -12.250 1.00 96.44 89 GLU A CA 1
ATOM 673 C C . GLU A 1 89 ? 23.996 -3.937 -11.995 1.00 96.44 89 GLU A C 1
ATOM 675 O O . GLU A 1 89 ? 24.133 -5.102 -12.371 1.00 96.44 89 GLU A O 1
ATOM 680 N N . ILE A 1 90 ? 24.940 -3.296 -11.293 1.00 96.56 90 ILE A N 1
ATOM 681 C CA . ILE A 1 90 ? 26.190 -3.939 -10.842 1.00 96.56 90 ILE A CA 1
ATOM 682 C C . ILE A 1 90 ? 25.878 -5.118 -9.913 1.00 96.56 90 ILE A C 1
ATOM 684 O O . ILE A 1 90 ? 26.361 -6.227 -10.131 1.00 96.56 90 ILE A O 1
ATOM 688 N N . LEU A 1 91 ? 25.000 -4.919 -8.923 1.00 96.94 91 LEU A N 1
ATOM 689 C CA . LEU A 1 91 ? 24.607 -5.997 -8.012 1.00 96.94 91 LEU A CA 1
ATOM 690 C C . LEU A 1 91 ? 23.949 -7.170 -8.738 1.00 96.94 91 LEU A C 1
ATOM 692 O O . LEU A 1 91 ? 24.157 -8.314 -8.348 1.00 96.94 91 LEU A O 1
ATOM 696 N N . PHE A 1 92 ? 23.158 -6.926 -9.783 1.00 96.88 92 PHE A N 1
ATOM 697 C CA . PHE A 1 92 ? 22.579 -8.022 -10.553 1.00 96.88 92 PHE A CA 1
ATOM 698 C C . PHE A 1 92 ? 23.645 -8.871 -11.259 1.00 96.88 92 PHE A C 1
ATOM 700 O O . PHE A 1 92 ? 23.477 -10.087 -11.338 1.00 96.88 92 PHE A O 1
ATOM 707 N N . GLN A 1 93 ? 24.739 -8.264 -11.733 1.00 95.25 93 GLN A N 1
ATOM 708 C CA . GLN A 1 93 ? 25.856 -8.995 -12.344 1.00 95.25 93 GLN A CA 1
ATOM 709 C C . GLN A 1 93 ? 26.579 -9.880 -11.323 1.00 95.25 93 GLN A C 1
ATOM 711 O O . GLN A 1 93 ? 26.900 -11.026 -11.636 1.00 95.25 93 GLN A O 1
ATOM 716 N N . ASP A 1 94 ? 26.772 -9.375 -10.103 1.00 95.69 94 ASP A N 1
ATOM 717 C CA . ASP A 1 94 ? 27.411 -10.119 -9.013 1.00 95.69 94 ASP A CA 1
ATOM 718 C C . ASP A 1 94 ? 26.515 -11.242 -8.469 1.00 95.69 94 ASP A C 1
ATOM 720 O O . ASP A 1 94 ? 26.993 -12.325 -8.129 1.00 95.69 94 ASP A O 1
ATOM 724 N N . LEU A 1 95 ? 25.205 -10.988 -8.362 1.00 96.00 95 LEU A N 1
ATOM 725 C CA . LEU A 1 95 ? 24.238 -11.925 -7.785 1.00 96.00 95 LEU A CA 1
ATOM 726 C C . LEU A 1 95 ? 23.785 -13.015 -8.760 1.00 96.00 95 LEU A C 1
ATOM 728 O O . LEU A 1 95 ? 23.362 -14.068 -8.291 1.00 96.00 95 LEU A O 1
ATOM 732 N N . GLN A 1 96 ? 23.827 -12.753 -10.072 1.00 96.19 96 GLN A N 1
ATOM 733 C CA . GLN A 1 96 ? 23.345 -13.647 -11.137 1.00 96.19 96 GLN A CA 1
ATOM 734 C C . GLN A 1 96 ? 21.961 -14.267 -10.833 1.00 96.19 96 GLN A C 1
ATOM 736 O O . GLN A 1 96 ? 21.841 -15.487 -10.726 1.00 96.19 96 GLN A O 1
ATOM 741 N N . PRO A 1 97 ? 20.907 -13.449 -10.633 1.00 97.81 97 PRO A N 1
ATOM 742 C CA . PRO A 1 97 ? 19.604 -13.952 -10.202 1.00 97.81 97 PRO A CA 1
ATOM 743 C C . PRO A 1 97 ? 18.877 -14.711 -11.319 1.00 97.81 97 PRO A C 1
ATOM 745 O O . PRO A 1 97 ? 18.899 -14.277 -12.463 1.00 97.81 97 PRO A O 1
ATOM 748 N N . ASP A 1 98 ? 18.113 -15.753 -10.985 1.00 98.38 98 ASP A N 1
ATOM 749 C CA . ASP A 1 98 ? 17.248 -16.450 -11.957 1.00 98.38 98 ASP A CA 1
ATOM 750 C C . ASP A 1 98 ? 16.004 -15.636 -12.361 1.00 98.38 98 ASP A C 1
ATOM 752 O O . ASP A 1 98 ? 15.348 -15.930 -13.358 1.00 98.38 98 ASP A O 1
ATOM 756 N N . CYS A 1 99 ? 15.622 -14.644 -11.553 1.00 98.25 99 CYS A N 1
ATOM 757 C CA . CYS A 1 99 ? 14.436 -13.816 -11.746 1.00 98.25 99 CYS A CA 1
ATOM 758 C C . CYS A 1 99 ? 14.570 -12.505 -10.964 1.00 98.25 99 CYS A C 1
ATOM 760 O O . CYS A 1 99 ? 15.084 -12.489 -9.844 1.00 98.25 99 CYS A O 1
ATOM 762 N N . ILE A 1 100 ? 14.033 -11.415 -11.512 1.00 98.50 100 ILE A N 1
ATOM 763 C CA . ILE A 1 100 ? 13.947 -10.117 -10.833 1.00 98.50 100 ILE A CA 1
ATOM 764 C C . ILE A 1 100 ? 12.482 -9.818 -10.527 1.00 98.50 100 ILE A C 1
ATOM 766 O O . ILE A 1 100 ? 11.665 -9.728 -11.438 1.00 98.50 100 ILE A O 1
ATOM 770 N N . VAL A 1 101 ? 12.146 -9.632 -9.251 1.00 98.06 101 VAL A N 1
ATOM 771 C CA . VAL A 1 101 ? 10.836 -9.117 -8.826 1.00 98.06 101 VAL A CA 1
ATOM 772 C C . VAL A 1 101 ? 11.022 -7.663 -8.412 1.00 98.06 101 VAL A C 1
ATOM 774 O O . VAL A 1 101 ? 11.774 -7.387 -7.478 1.00 98.06 101 VAL A O 1
ATOM 777 N N . SER A 1 102 ? 10.370 -6.728 -9.101 1.00 97.06 102 SER A N 1
ATOM 778 C CA . SER A 1 102 ? 10.567 -5.292 -8.871 1.00 97.06 102 SER A CA 1
ATOM 779 C C . SER A 1 102 ? 9.251 -4.533 -8.770 1.00 97.06 102 SER A C 1
ATOM 781 O O . SER A 1 102 ? 8.287 -4.824 -9.478 1.00 97.06 102 SER A O 1
ATOM 783 N N . ASP A 1 103 ? 9.232 -3.543 -7.880 1.00 94.38 103 ASP A N 1
ATOM 784 C CA . ASP A 1 103 ? 8.117 -2.614 -7.714 1.00 94.38 103 ASP A CA 1
ATOM 785 C C . ASP A 1 103 ? 7.891 -1.779 -8.990 1.00 94.38 103 ASP A C 1
ATOM 787 O O . ASP A 1 103 ? 8.813 -1.552 -9.784 1.00 94.38 103 ASP A O 1
ATOM 791 N N . MET A 1 104 ? 6.650 -1.329 -9.187 1.00 92.25 104 MET A N 1
ATOM 792 C CA . MET A 1 104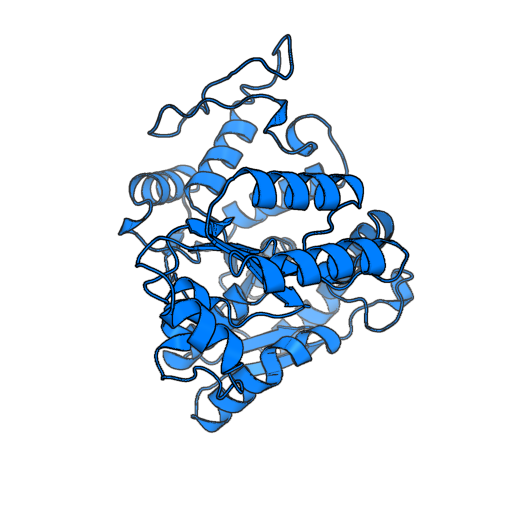 ? 6.244 -0.545 -10.352 1.00 92.25 104 MET A CA 1
ATOM 793 C C . MET A 1 104 ? 7.112 0.693 -10.606 1.00 92.25 104 MET A C 1
ATOM 795 O O . MET A 1 104 ? 7.334 1.039 -11.763 1.00 92.25 104 MET A O 1
ATOM 799 N N . PHE A 1 105 ? 7.641 1.330 -9.556 1.00 92.38 105 PHE A N 1
ATOM 800 C CA . PHE A 1 105 ? 8.443 2.552 -9.650 1.00 92.38 105 PHE A CA 1
ATOM 801 C C . PHE A 1 105 ? 9.899 2.309 -10.080 1.00 92.38 105 PHE A C 1
ATOM 803 O O . PHE A 1 105 ? 10.675 3.258 -10.186 1.00 92.38 105 PHE A O 1
ATOM 810 N N . TYR A 1 106 ? 10.264 1.064 -10.401 1.00 95.00 106 TYR A N 1
ATOM 811 C CA . TYR A 1 106 ? 11.552 0.700 -10.997 1.00 95.00 106 TYR A CA 1
ATOM 812 C C . TYR A 1 106 ? 11.378 0.171 -12.430 1.00 95.00 106 TYR A C 1
ATOM 814 O O . TYR A 1 106 ? 11.784 -0.960 -12.721 1.00 95.00 106 TYR A O 1
ATOM 822 N N . PRO A 1 107 ? 10.774 0.941 -13.357 1.00 95.88 107 PRO A N 1
ATOM 823 C CA . PRO A 1 107 ? 10.452 0.433 -14.689 1.00 95.88 107 PRO A CA 1
ATOM 824 C C . PRO A 1 107 ? 11.691 0.025 -15.489 1.00 95.88 107 PRO A C 1
ATOM 826 O O . PRO A 1 107 ? 11.632 -0.937 -16.248 1.00 95.88 107 PRO A O 1
ATOM 829 N N . TRP A 1 108 ? 12.834 0.678 -15.252 1.00 96.69 108 TRP A N 1
ATOM 830 C CA . TRP A 1 108 ? 14.117 0.372 -15.892 1.00 96.69 108 TRP A CA 1
ATOM 831 C C . TRP A 1 108 ? 14.596 -1.070 -15.651 1.00 96.69 108 TRP A C 1
ATOM 833 O O . TRP A 1 108 ? 15.352 -1.608 -16.458 1.00 96.69 108 TRP A O 1
ATOM 843 N N . THR A 1 109 ? 14.107 -1.742 -14.601 1.00 97.81 109 THR A N 1
ATOM 844 C CA . THR A 1 109 ? 14.464 -3.143 -14.310 1.00 97.81 109 THR A CA 1
ATOM 845 C C . THR A 1 109 ? 14.007 -4.121 -15.390 1.00 97.81 109 THR A C 1
ATOM 847 O O . THR A 1 109 ? 14.569 -5.211 -15.476 1.00 97.81 109 THR A O 1
ATOM 850 N N . VAL A 1 110 ? 13.032 -3.754 -16.236 1.00 97.88 110 VAL A N 1
ATOM 851 C CA . VAL A 1 110 ? 12.646 -4.578 -17.393 1.00 97.88 110 VAL A CA 1
ATOM 852 C C . VAL A 1 110 ? 13.797 -4.707 -18.394 1.00 97.88 110 VAL A C 1
ATOM 854 O O . VAL A 1 110 ? 14.052 -5.798 -18.898 1.00 97.88 110 VAL A O 1
ATOM 857 N N . GLU A 1 111 ? 14.550 -3.625 -18.611 1.00 97.81 111 GLU A N 1
ATOM 858 C CA . GLU A 1 111 ? 15.726 -3.628 -19.485 1.00 97.81 111 GLU A CA 1
ATOM 859 C C . GLU A 1 111 ? 16.903 -4.323 -18.811 1.00 97.81 111 GLU A C 1
ATOM 861 O O . GLU A 1 111 ? 17.607 -5.105 -19.446 1.00 97.81 111 GLU A O 1
ATOM 866 N N . SER A 1 112 ? 17.112 -4.083 -17.513 1.00 97.75 112 SER A N 1
ATOM 867 C CA . SER A 1 112 ? 18.180 -4.747 -16.760 1.00 97.75 112 SER A CA 1
ATOM 868 C C . SER A 1 112 ? 18.010 -6.268 -16.764 1.00 97.75 112 SER A C 1
ATOM 870 O O . SER A 1 112 ? 18.978 -6.993 -16.983 1.00 97.75 112 SER A O 1
ATOM 872 N N . ALA A 1 113 ? 16.781 -6.761 -16.597 1.00 98.19 113 ALA A N 1
ATOM 873 C CA . ALA A 1 113 ? 16.479 -8.186 -16.682 1.00 98.19 113 ALA A CA 1
ATOM 874 C C . ALA A 1 113 ? 16.704 -8.741 -18.098 1.00 98.19 113 ALA A C 1
ATOM 876 O O . ALA A 1 113 ? 17.305 -9.805 -18.253 1.00 98.19 113 ALA A O 1
ATOM 877 N N . ALA A 1 114 ? 16.307 -7.992 -19.134 1.00 97.94 114 ALA A N 1
ATOM 878 C CA . ALA A 1 114 ? 16.544 -8.370 -20.524 1.00 97.94 114 ALA A CA 1
ATOM 879 C C . ALA A 1 114 ? 18.044 -8.477 -20.856 1.00 97.94 114 ALA A C 1
ATOM 881 O O . ALA A 1 114 ? 18.450 -9.452 -21.487 1.00 97.94 114 ALA A O 1
ATOM 882 N N . LYS A 1 115 ? 18.881 -7.539 -20.380 1.00 97.19 115 LYS A N 1
ATOM 883 C CA . LYS A 1 115 ? 20.353 -7.586 -20.535 1.00 97.19 115 LYS A CA 1
ATOM 884 C C . LYS A 1 115 ? 20.967 -8.852 -19.926 1.00 97.19 115 LYS A C 1
ATOM 886 O O . LYS A 1 115 ? 21.951 -9.362 -20.451 1.00 97.19 115 LYS A O 1
ATOM 891 N N . LEU A 1 116 ? 20.397 -9.341 -18.826 1.00 97.19 116 LEU A N 1
ATOM 892 C CA . LEU A 1 116 ? 20.846 -10.549 -18.128 1.00 97.19 116 LEU A CA 1
ATOM 893 C C . LEU A 1 116 ? 20.223 -11.834 -18.692 1.00 97.19 116 LEU A C 1
ATOM 895 O O . LEU A 1 116 ? 20.656 -12.925 -18.336 1.00 97.19 116 LEU A O 1
ATOM 899 N N . GLY A 1 117 ? 19.214 -11.722 -19.561 1.00 97.75 117 GLY A N 1
ATOM 900 C CA . GLY A 1 117 ? 18.480 -12.867 -20.097 1.00 97.75 117 GLY A CA 1
ATOM 901 C C . GLY A 1 117 ? 17.546 -13.541 -19.086 1.00 97.75 117 GLY A C 1
ATOM 902 O O . GLY A 1 117 ? 17.250 -14.724 -19.238 1.00 97.75 117 GLY A O 1
ATOM 903 N N . VAL A 1 118 ? 17.080 -12.814 -18.064 1.00 98.56 118 VAL A N 1
ATOM 904 C CA . VAL A 1 118 ? 16.258 -13.354 -16.962 1.00 98.56 118 VAL A CA 1
ATOM 905 C C . VAL A 1 118 ? 14.860 -12.724 -16.956 1.00 98.56 118 VAL A C 1
ATOM 907 O O . VAL A 1 118 ? 14.690 -11.585 -17.399 1.00 98.56 118 VAL A O 1
ATOM 910 N N . PRO A 1 119 ? 13.816 -13.421 -16.473 1.00 98.38 119 PRO A N 1
ATOM 911 C CA . PRO A 1 119 ? 12.480 -12.850 -16.366 1.00 98.38 119 PRO A CA 1
ATOM 912 C C . PRO A 1 119 ? 12.418 -11.718 -15.330 1.00 98.38 119 PRO A C 1
ATOM 914 O O . PRO A 1 119 ? 12.885 -11.855 -14.196 1.00 98.38 119 PRO A O 1
ATOM 917 N N . ARG A 1 120 ? 11.745 -10.620 -15.697 1.00 98.44 120 ARG A N 1
ATOM 918 C CA . ARG A 1 120 ? 11.260 -9.603 -14.754 1.00 98.44 120 ARG A CA 1
ATOM 919 C C . ARG A 1 120 ? 9.794 -9.851 -14.425 1.00 98.44 120 ARG A C 1
ATOM 921 O O . ARG A 1 120 ? 8.960 -9.894 -15.331 1.00 98.44 120 ARG A O 1
ATOM 928 N N . ILE A 1 121 ? 9.482 -9.965 -13.140 1.00 98.19 121 ILE A N 1
ATOM 929 C CA . ILE A 1 121 ? 8.124 -9.985 -12.600 1.00 98.19 121 ILE A CA 1
ATOM 930 C C . ILE A 1 121 ? 7.820 -8.598 -12.028 1.00 98.19 121 ILE A C 1
ATOM 932 O O . ILE A 1 121 ? 8.485 -8.128 -11.103 1.00 98.19 121 ILE A O 1
ATOM 936 N N . TYR A 1 122 ? 6.806 -7.944 -12.585 1.00 96.69 122 TYR A N 1
ATOM 937 C CA . TYR A 1 122 ? 6.297 -6.667 -12.091 1.00 96.69 122 TYR A CA 1
ATOM 938 C C . TYR A 1 122 ? 5.465 -6.907 -10.827 1.00 96.69 122 TYR A C 1
ATOM 940 O O . TYR A 1 122 ? 4.489 -7.659 -10.853 1.00 96.69 122 TYR A O 1
ATOM 948 N N . TYR A 1 123 ? 5.854 -6.296 -9.713 1.00 95.25 123 TYR A N 1
ATOM 949 C CA . TYR A 1 123 ? 5.120 -6.394 -8.458 1.00 95.25 123 TYR A CA 1
ATOM 950 C C . TYR A 1 123 ? 4.170 -5.213 -8.298 1.00 95.25 123 TYR A C 1
ATOM 952 O O . TYR A 1 123 ? 4.602 -4.058 -8.346 1.00 95.25 123 TYR A O 1
ATOM 960 N N . TYR A 1 124 ? 2.895 -5.504 -8.036 1.00 86.38 124 TYR A N 1
ATOM 961 C CA . TYR A 1 124 ? 1.894 -4.476 -7.784 1.00 86.38 124 TYR A CA 1
ATOM 962 C C . TYR A 1 124 ? 1.028 -4.819 -6.579 1.00 86.38 124 TYR A C 1
ATOM 964 O O . TYR A 1 124 ? 0.354 -5.848 -6.524 1.00 86.38 124 TYR A O 1
ATOM 972 N N . SER A 1 125 ? 1.037 -3.931 -5.589 1.00 79.75 125 SER A N 1
ATOM 973 C CA . SER A 1 125 ? 0.218 -4.054 -4.384 1.00 79.75 125 SER A CA 1
ATOM 974 C C . SER A 1 125 ? -1.104 -3.295 -4.538 1.00 79.75 125 SER A C 1
ATOM 976 O O . SER A 1 125 ? -1.380 -2.389 -3.754 1.00 79.75 125 SER A O 1
ATOM 978 N N . SER A 1 126 ? -1.890 -3.634 -5.562 1.00 86.06 126 SER A N 1
ATOM 979 C CA . SER A 1 126 ? -3.245 -3.105 -5.789 1.00 86.06 126 SER A CA 1
ATOM 980 C C . SER A 1 126 ? -4.183 -4.208 -6.304 1.00 86.06 126 SER A C 1
ATOM 982 O O . SER A 1 126 ? -3.776 -5.364 -6.405 1.00 86.06 126 SER A O 1
ATOM 984 N N . SER A 1 127 ? -5.434 -3.864 -6.616 1.00 93.69 127 SER A N 1
ATOM 985 C CA . SER A 1 127 ? -6.448 -4.769 -7.181 1.00 93.69 127 SER A CA 1
ATOM 986 C C . SER A 1 127 ? -6.354 -4.895 -8.704 1.00 93.69 127 SER A C 1
ATOM 988 O O . SER A 1 127 ? -5.962 -3.940 -9.385 1.00 93.69 127 SER A O 1
ATOM 990 N N . TYR A 1 128 ? -6.794 -6.027 -9.263 1.00 96.31 128 TYR A N 1
ATOM 991 C CA . TYR A 1 128 ? -6.938 -6.179 -10.719 1.00 96.31 128 TYR A CA 1
ATOM 992 C C . TYR A 1 128 ? -7.960 -5.194 -11.288 1.00 96.31 128 TYR A C 1
ATOM 994 O O . TYR A 1 128 ? -7.759 -4.662 -12.384 1.00 96.31 128 TYR A O 1
ATOM 1002 N N . PHE A 1 129 ? -9.018 -4.904 -10.527 1.00 96.69 129 PHE A N 1
ATOM 1003 C CA . PHE A 1 129 ? -10.002 -3.872 -10.820 1.00 96.69 129 PHE A CA 1
ATOM 1004 C C . PHE A 1 129 ? -9.325 -2.532 -11.095 1.00 96.69 129 PHE A C 1
ATOM 1006 O O . PHE A 1 129 ? -9.551 -1.946 -12.152 1.00 96.69 129 PHE A O 1
ATOM 1013 N N . SER A 1 130 ? -8.462 -2.070 -10.182 1.00 94.62 130 SER A N 1
ATOM 1014 C CA . SER A 1 130 ? -7.784 -0.779 -10.329 1.00 94.62 130 SER A CA 1
ATOM 1015 C C . SER A 1 130 ? -6.901 -0.736 -11.578 1.00 94.62 130 SER A C 1
ATOM 1017 O O . SER A 1 130 ? -6.967 0.231 -12.335 1.00 94.62 130 SER A O 1
ATOM 1019 N N . SER A 1 131 ? -6.156 -1.810 -11.857 1.00 94.69 131 SER A N 1
ATOM 1020 C CA . SER A 1 131 ? -5.305 -1.914 -13.046 1.00 94.69 131 SER A CA 1
ATOM 1021 C C . SER A 1 131 ? -6.115 -1.881 -14.339 1.00 94.69 131 SER A C 1
ATOM 1023 O O . SER A 1 131 ? -5.772 -1.150 -15.269 1.00 94.69 131 SER A O 1
ATOM 1025 N N . CYS A 1 132 ? -7.221 -2.630 -14.398 1.00 96.50 132 CYS A N 1
ATOM 1026 C CA . CYS A 1 132 ? -8.112 -2.637 -15.556 1.00 96.50 132 CYS A CA 1
ATOM 1027 C C . CYS A 1 132 ? -8.790 -1.276 -15.750 1.00 96.50 132 CYS A C 1
ATOM 1029 O O . CYS A 1 132 ? -8.811 -0.755 -16.865 1.00 96.50 132 CYS A O 1
ATOM 1031 N N . ALA A 1 133 ? -9.305 -0.676 -14.674 1.00 96.44 133 ALA A N 1
ATOM 1032 C CA . ALA A 1 133 ? -9.933 0.639 -14.708 1.00 96.44 133 ALA A CA 1
ATOM 1033 C C . ALA A 1 133 ? -8.962 1.701 -15.240 1.00 96.44 133 ALA A C 1
ATOM 1035 O O . ALA A 1 133 ? -9.278 2.395 -16.206 1.00 96.44 133 ALA A O 1
ATOM 1036 N N . VAL A 1 134 ? -7.750 1.769 -14.682 1.00 94.38 134 VAL A N 1
ATOM 1037 C CA . VAL A 1 134 ? -6.695 2.681 -15.145 1.00 94.38 134 VAL A CA 1
ATOM 1038 C C . VAL A 1 134 ? -6.355 2.430 -16.612 1.00 94.38 134 VAL A C 1
ATOM 1040 O O . VAL A 1 134 ? -6.303 3.383 -17.391 1.00 94.38 134 VAL A O 1
ATOM 1043 N N . HIS A 1 135 ? -6.170 1.170 -17.020 1.00 94.75 135 HIS A N 1
ATOM 1044 C CA . HIS A 1 135 ? -5.878 0.822 -18.411 1.00 94.75 135 HIS A CA 1
ATOM 1045 C C . HIS A 1 135 ? -6.955 1.356 -19.365 1.00 94.75 135 HIS A C 1
ATOM 1047 O O . HIS A 1 135 ? -6.640 2.037 -20.344 1.00 94.75 135 HIS A O 1
ATOM 1053 N N . PHE A 1 136 ? -8.229 1.081 -19.083 1.00 96.69 136 PHE A N 1
ATOM 1054 C CA . PHE A 1 136 ? -9.315 1.462 -19.980 1.00 96.69 136 PHE A CA 1
ATOM 1055 C C . PHE A 1 136 ? -9.624 2.958 -19.965 1.00 96.69 136 PHE A C 1
ATOM 1057 O O . PHE A 1 136 ? -9.915 3.512 -21.027 1.00 96.69 136 PHE A O 1
ATOM 1064 N N . ILE A 1 137 ? -9.489 3.635 -18.820 1.00 95.75 137 ILE A N 1
ATOM 1065 C CA . ILE A 1 137 ? -9.595 5.099 -18.756 1.00 95.75 137 ILE A CA 1
ATOM 1066 C C . ILE A 1 137 ? -8.471 5.736 -19.583 1.00 95.75 137 ILE A C 1
ATOM 1068 O O . ILE A 1 137 ? -8.748 6.621 -20.385 1.00 95.75 137 ILE A O 1
ATOM 1072 N N . ARG A 1 138 ? -7.220 5.259 -19.479 1.00 93.25 138 ARG A N 1
ATOM 1073 C CA . ARG A 1 138 ? -6.103 5.774 -20.301 1.00 93.25 138 ARG A CA 1
ATOM 1074 C C . ARG A 1 138 ? -6.314 5.517 -21.793 1.00 93.25 138 ARG A C 1
ATOM 1076 O O . ARG A 1 138 ? -6.003 6.376 -22.614 1.00 93.25 138 ARG A O 1
ATOM 1083 N N . LYS A 1 139 ? -6.832 4.338 -22.144 1.00 94.19 139 LYS A N 1
ATOM 1084 C CA . LYS A 1 139 ? -7.022 3.909 -23.535 1.00 94.19 139 LYS A CA 1
ATOM 1085 C C . LYS A 1 139 ? -8.155 4.650 -24.242 1.00 94.19 139 LYS A C 1
ATOM 1087 O O . LYS A 1 139 ? -7.982 5.064 -25.383 1.00 94.19 139 LYS A O 1
ATOM 1092 N N . TYR A 1 140 ? -9.313 4.760 -23.596 1.00 95.62 140 TYR A N 1
ATOM 1093 C CA . TYR A 1 140 ? -10.533 5.284 -24.219 1.00 95.62 140 TYR A CA 1
ATOM 1094 C C . TYR A 1 140 ? -10.860 6.717 -23.813 1.00 95.62 140 TYR A C 1
ATOM 1096 O O . TYR A 1 140 ? -11.665 7.356 -24.481 1.00 95.62 140 TYR A O 1
ATOM 1104 N N . LYS A 1 141 ? -10.242 7.205 -22.734 1.00 94.19 141 LYS A N 1
ATOM 1105 C CA . LYS A 1 141 ? -10.340 8.583 -22.254 1.00 94.19 141 LYS A CA 1
ATOM 1106 C C . LYS A 1 141 ? -11.778 9.111 -22.142 1.00 94.19 141 LYS A C 1
ATOM 1108 O O . LYS A 1 141 ? -12.074 10.193 -22.641 1.00 94.19 141 LYS A O 1
ATOM 1113 N N . PRO A 1 142 ? -12.684 8.371 -21.477 1.00 93.62 142 PRO A N 1
ATOM 1114 C CA . PRO A 1 142 ? -14.099 8.744 -21.368 1.00 93.62 142 PRO A CA 1
ATOM 1115 C C . PRO A 1 142 ? -14.333 10.079 -20.637 1.00 93.62 142 PRO A C 1
ATOM 1117 O O . PRO A 1 142 ? -15.426 10.634 -20.704 1.00 93.62 142 PRO A O 1
ATOM 1120 N N . HIS A 1 143 ? -13.321 10.579 -19.926 1.00 91.69 143 HIS A N 1
ATOM 1121 C CA . HIS A 1 143 ? -13.335 11.865 -19.241 1.00 91.69 143 HIS A CA 1
ATOM 1122 C C . HIS A 1 143 ? -12.976 13.053 -20.144 1.00 91.69 143 HIS A C 1
ATOM 1124 O O . HIS A 1 143 ? -13.262 14.194 -19.781 1.00 91.69 143 HIS A O 1
ATOM 1130 N N . GLU A 1 144 ? -12.351 12.821 -21.305 1.00 90.50 144 G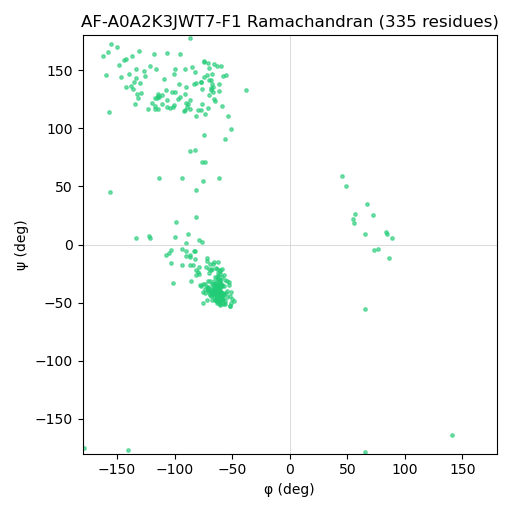LU A N 1
ATOM 1131 C CA . GLU A 1 144 ? -12.061 13.890 -22.264 1.00 90.50 144 GLU A CA 1
ATOM 1132 C C . GLU A 1 144 ? -13.373 14.381 -22.903 1.00 90.50 144 GLU A C 1
ATOM 1134 O O . GLU A 1 144 ? -14.178 13.600 -23.405 1.00 90.50 144 GLU A O 1
ATOM 1139 N N . GLY A 1 145 ? -13.598 15.699 -22.886 1.00 83.38 145 GLY A N 1
ATOM 1140 C CA . GLY A 1 145 ? -14.794 16.321 -23.471 1.00 83.38 145 GLY A CA 1
ATOM 1141 C C . GLY A 1 145 ? -16.001 16.446 -22.535 1.00 83.38 145 GLY A C 1
ATOM 1142 O O . GLY A 1 145 ? -17.061 16.886 -22.98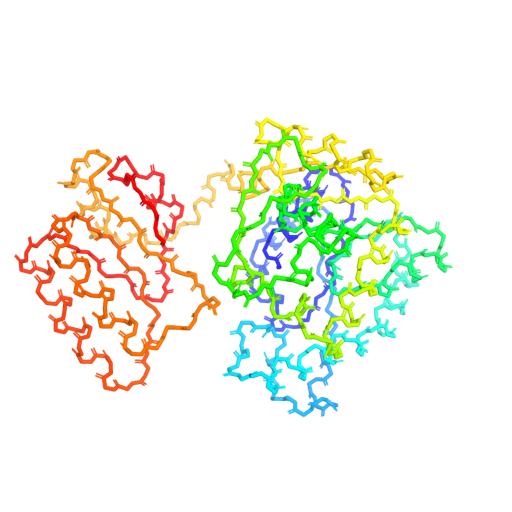0 1.00 83.38 145 GLY A O 1
ATOM 1143 N N . LEU A 1 146 ? -15.860 16.108 -21.248 1.00 88.75 146 LEU A N 1
ATOM 1144 C CA . LEU A 1 146 ? -16.884 16.408 -20.245 1.00 88.75 146 LEU A CA 1
ATOM 1145 C C . LEU A 1 146 ? -16.979 17.918 -19.995 1.00 88.75 146 LEU A C 1
ATOM 1147 O O . LEU A 1 146 ? -15.976 18.628 -19.965 1.00 88.75 146 LEU A O 1
ATOM 1151 N N . VAL A 1 147 ? -18.206 18.408 -19.808 1.00 88.56 147 VAL A N 1
ATOM 1152 C CA . VAL A 1 147 ? -18.488 19.850 -19.656 1.00 88.56 147 VAL A CA 1
ATOM 1153 C C . VAL A 1 147 ? -18.337 20.299 -18.196 1.00 88.56 147 VAL A C 1
ATOM 1155 O O . VAL A 1 147 ? -18.223 21.487 -17.907 1.00 88.56 147 VAL A O 1
ATOM 1158 N N . SER A 1 148 ? -18.348 19.349 -17.258 1.00 90.75 148 SER A N 1
ATOM 1159 C CA . SER A 1 148 ? -18.234 19.595 -15.823 1.00 90.75 148 SER A CA 1
ATOM 1160 C C . SER A 1 148 ? -17.485 18.464 -15.131 1.00 90.75 148 SER A C 1
ATOM 1162 O O . SER A 1 148 ? -17.696 17.295 -15.452 1.00 90.75 148 SER A O 1
ATOM 1164 N N . ASP A 1 149 ? -16.682 18.796 -14.119 1.00 88.19 149 ASP A N 1
ATOM 1165 C CA . ASP A 1 149 ? -15.925 17.793 -13.368 1.00 88.19 149 ASP A CA 1
ATOM 1166 C C . ASP A 1 149 ? -16.805 16.871 -12.500 1.00 88.19 149 ASP A C 1
ATOM 1168 O O . ASP A 1 149 ? -16.353 15.807 -12.074 1.00 88.19 149 ASP A O 1
ATOM 1172 N N . SER A 1 150 ? -18.060 17.254 -12.238 1.00 92.69 150 SER A N 1
ATOM 1173 C CA . SER A 1 150 ? -19.047 16.432 -11.520 1.00 92.69 150 SER A CA 1
ATOM 1174 C C . SER A 1 150 ? -19.874 15.534 -12.442 1.00 92.69 150 SER A C 1
ATOM 1176 O O . SER A 1 150 ? -20.658 14.711 -11.960 1.00 92.69 150 SER A O 1
ATOM 1178 N N . GLN A 1 151 ? -19.710 15.675 -13.760 1.00 93.69 151 GLN A N 1
ATOM 1179 C CA . GLN A 1 151 ? -20.378 14.824 -14.730 1.00 93.69 151 GLN A CA 1
ATOM 1180 C C . GLN A 1 151 ? -19.851 13.393 -14.601 1.00 93.69 151 GLN A C 1
ATOM 1182 O O . GLN A 1 151 ? -18.642 13.159 -14.551 1.00 93.69 151 GLN A O 1
ATOM 1187 N N . LYS A 1 152 ? -20.777 12.435 -14.537 1.00 96.19 152 LYS A N 1
ATOM 1188 C CA . LYS A 1 152 ? -20.448 11.014 -14.464 1.00 96.19 152 LYS A CA 1
ATOM 1189 C C . LYS A 1 152 ? -20.151 10.440 -15.845 1.00 96.19 152 LYS A C 1
ATOM 1191 O O . LYS A 1 152 ? -20.779 10.829 -16.830 1.00 96.19 152 LYS A O 1
ATOM 1196 N N . PHE A 1 153 ? -19.261 9.460 -15.881 1.00 95.69 153 PHE A N 1
ATOM 1197 C CA . PHE A 1 153 ? -19.032 8.587 -17.024 1.00 95.69 153 PHE A CA 1
ATOM 1198 C C . PHE A 1 153 ? -18.823 7.146 -16.550 1.00 95.69 153 PHE A C 1
ATOM 1200 O O . PHE A 1 153 ? -18.259 6.910 -15.479 1.00 95.69 153 PHE A O 1
ATOM 1207 N N . SER A 1 154 ? -19.260 6.177 -17.355 1.00 96.81 154 SER A N 1
ATOM 1208 C CA . SER A 1 154 ? -18.967 4.762 -17.119 1.00 96.81 154 SER A CA 1
ATOM 1209 C C . SER A 1 154 ? -17.539 4.431 -17.541 1.00 96.81 154 SER A C 1
ATOM 1211 O O . SER A 1 154 ? -17.083 4.874 -18.598 1.00 96.81 154 SER A O 1
ATOM 1213 N N . ILE A 1 155 ? -16.843 3.605 -16.760 1.00 97.25 155 ILE A N 1
ATOM 1214 C CA . ILE A 1 155 ? -15.531 3.080 -17.150 1.00 97.25 155 ILE A CA 1
ATOM 1215 C C . ILE A 1 155 ? -15.733 2.066 -18.292 1.00 97.25 155 ILE A C 1
ATOM 1217 O O . ILE A 1 155 ? -16.405 1.051 -18.101 1.00 97.25 155 ILE A O 1
ATOM 1221 N N . PRO A 1 156 ? -15.182 2.306 -19.492 1.00 96.12 156 PRO A N 1
ATOM 1222 C CA . PRO A 1 156 ? -15.357 1.401 -20.622 1.00 96.12 156 PRO A CA 1
ATOM 1223 C C . PRO A 1 156 ? -14.590 0.087 -20.423 1.00 96.12 156 PRO A C 1
ATOM 1225 O O . PRO A 1 156 ? -13.542 0.056 -19.790 1.00 96.12 156 PRO A O 1
ATOM 1228 N N . GLY A 1 157 ? -15.078 -1.004 -21.017 1.00 95.44 157 GLY A N 1
ATOM 1229 C CA . GLY A 1 157 ? -14.338 -2.271 -21.117 1.00 95.44 157 GLY A CA 1
ATOM 1230 C C . GLY A 1 157 ? -14.268 -3.126 -19.848 1.00 95.44 157 GLY A C 1
ATOM 1231 O O . GLY A 1 157 ? -13.744 -4.236 -19.920 1.00 95.44 157 GLY A O 1
ATOM 1232 N N . ILE A 1 158 ? -14.807 -2.664 -18.716 1.00 97.19 158 ILE A N 1
ATOM 1233 C CA . ILE A 1 158 ? -14.933 -3.475 -17.500 1.00 97.19 158 ILE A CA 1
ATOM 1234 C C . ILE A 1 158 ? -16.283 -4.220 -17.446 1.00 97.19 158 ILE A C 1
ATOM 1236 O O . ILE A 1 158 ? -17.268 -3.738 -18.004 1.00 97.19 158 ILE A O 1
ATOM 1240 N N . PRO A 1 159 ? -16.353 -5.390 -16.782 1.00 95.56 159 PRO A N 1
ATOM 1241 C CA . PRO A 1 159 ? -17.554 -6.232 -16.744 1.00 95.56 159 PRO A CA 1
ATOM 1242 C C . PRO A 1 159 ? -18.720 -5.626 -15.952 1.00 95.56 159 PRO A C 1
ATOM 1244 O O . PRO A 1 159 ? -19.870 -5.987 -16.183 1.00 95.56 159 PRO A O 1
ATOM 1247 N N . HIS A 1 160 ? -18.437 -4.697 -15.037 1.00 96.31 160 HIS A N 1
ATOM 1248 C CA . HIS A 1 160 ? -19.434 -4.067 -14.176 1.00 96.31 160 HIS A CA 1
ATOM 1249 C C . HIS A 1 160 ? -19.651 -2.607 -14.579 1.00 96.31 160 HIS A C 1
ATOM 1251 O O . HIS A 1 160 ? -18.696 -1.902 -14.900 1.00 96.31 160 HIS A O 1
ATOM 1257 N N . ASN A 1 161 ? -20.894 -2.122 -14.514 1.00 96.00 161 ASN A N 1
ATOM 1258 C CA . ASN A 1 161 ? -21.180 -0.710 -14.765 1.00 96.00 161 ASN A CA 1
ATOM 1259 C C . ASN A 1 161 ? -20.740 0.145 -13.568 1.00 96.00 161 ASN A C 1
ATOM 1261 O O . ASN A 1 161 ? -21.489 0.301 -12.603 1.00 96.00 161 ASN A O 1
ATOM 1265 N N . ILE A 1 162 ? -19.523 0.681 -13.637 1.00 97.56 162 ILE A N 1
ATOM 1266 C CA . ILE A 1 162 ? -18.980 1.604 -12.640 1.00 97.56 162 ILE A CA 1
ATOM 1267 C C . ILE A 1 162 ? -18.958 3.006 -13.232 1.00 97.56 162 ILE A C 1
ATOM 1269 O O . ILE A 1 162 ? -18.265 3.255 -14.219 1.00 97.56 162 ILE A O 1
ATOM 1273 N N . GLU A 1 163 ? -19.700 3.913 -12.603 1.00 96.88 163 GLU A N 1
ATOM 1274 C CA . GLU A 1 163 ? -19.706 5.332 -12.938 1.00 96.88 163 GLU A CA 1
ATOM 1275 C C . GLU A 1 163 ? -18.821 6.116 -11.971 1.00 96.88 163 GLU A C 1
ATOM 1277 O O . GLU A 1 163 ? -18.966 5.996 -10.752 1.00 96.88 163 GLU A O 1
ATOM 1282 N N . ILE A 1 164 ? -17.951 6.960 -12.517 1.00 96.31 164 ILE A N 1
ATOM 1283 C CA . ILE A 1 164 ? -17.121 7.896 -11.752 1.00 96.31 164 ILE A CA 1
ATOM 1284 C C . ILE A 1 164 ? -17.209 9.298 -12.358 1.00 96.31 164 ILE A C 1
ATOM 1286 O O . ILE A 1 164 ? -17.711 9.474 -13.467 1.00 96.31 164 ILE A O 1
ATOM 1290 N N . THR A 1 165 ? -16.734 10.303 -11.632 1.00 95.31 165 THR A N 1
ATOM 1291 C CA . THR A 1 165 ? -16.625 11.690 -12.107 1.00 95.31 165 THR A CA 1
ATOM 1292 C C . THR A 1 165 ? -15.173 12.071 -12.388 1.00 95.31 165 THR A C 1
ATOM 1294 O O . THR A 1 165 ? -14.243 11.414 -11.912 1.00 95.31 165 THR A O 1
ATOM 1297 N N . SER A 1 166 ? -14.945 13.170 -13.115 1.00 91.56 166 SER A N 1
ATOM 1298 C CA . SER A 1 166 ? -13.585 13.684 -13.349 1.00 91.56 166 SER A CA 1
ATOM 1299 C C . SER A 1 166 ? -12.863 14.063 -12.055 1.00 91.56 166 SER A C 1
ATOM 1301 O O . SER A 1 166 ? -11.645 13.929 -11.989 1.00 91.56 166 SER A O 1
ATOM 1303 N N . LEU A 1 167 ? -13.588 14.495 -11.013 1.00 92.69 167 LEU A N 1
ATOM 1304 C CA . LEU A 1 167 ? -13.002 14.790 -9.694 1.00 92.69 167 LEU A CA 1
ATOM 1305 C C . LEU A 1 167 ? -12.471 13.549 -8.967 1.00 92.69 167 LEU A C 1
ATOM 1307 O O . LEU A 1 167 ? -11.653 13.684 -8.063 1.00 92.69 167 LEU A O 1
ATOM 1311 N N . GLN A 1 168 ? -12.940 12.352 -9.326 1.00 94.44 168 GLN A N 1
ATOM 1312 C CA . GLN A 1 168 ? -12.452 11.095 -8.751 1.00 94.44 168 GLN A CA 1
ATOM 1313 C C . GLN A 1 168 ? -11.215 10.561 -9.487 1.00 94.44 168 GLN A C 1
ATOM 1315 O O . GLN A 1 168 ? -10.592 9.608 -9.017 1.00 94.44 168 GLN A O 1
ATOM 1320 N N . LEU A 1 169 ? -10.847 11.158 -10.627 1.00 92.81 169 LEU A N 1
ATOM 1321 C CA . LEU A 1 169 ? -9.628 10.808 -11.341 1.00 92.81 169 LEU A CA 1
ATOM 1322 C C . LEU A 1 169 ? -8.410 11.496 -10.718 1.00 92.81 169 LEU A C 1
ATOM 1324 O O . LEU A 1 169 ? -8.461 12.693 -10.426 1.00 92.81 169 LEU A O 1
ATOM 1328 N N . PRO A 1 170 ? -7.277 10.786 -10.601 1.00 89.50 170 PRO A N 1
ATOM 1329 C CA . PRO A 1 170 ? -6.004 11.422 -10.306 1.00 89.50 170 PRO A CA 1
ATOM 1330 C C . PRO A 1 170 ? -5.659 12.527 -11.313 1.00 89.50 170 PRO A C 1
ATOM 1332 O O . PRO A 1 170 ? -5.916 12.394 -12.512 1.00 89.50 170 PRO A O 1
ATOM 1335 N N . ASP A 1 171 ? -4.997 13.587 -10.848 1.00 87.00 171 ASP A N 1
ATOM 1336 C CA . ASP A 1 171 ? -4.680 14.768 -11.666 1.00 87.00 171 ASP A CA 1
ATOM 1337 C C . ASP A 1 171 ? -3.884 14.449 -12.937 1.00 87.00 171 ASP A C 1
ATOM 1339 O O . ASP A 1 171 ? -4.076 15.100 -13.962 1.00 87.00 171 ASP A O 1
ATOM 1343 N N . TYR A 1 172 ? -3.055 13.401 -12.913 1.00 87.75 172 TYR A N 1
ATOM 1344 C CA . TYR A 1 172 ? -2.259 12.977 -14.068 1.00 87.75 172 TYR A CA 1
ATOM 1345 C C . TYR A 1 172 ? -3.098 12.465 -15.254 1.00 87.75 172 TYR A C 1
ATOM 1347 O O .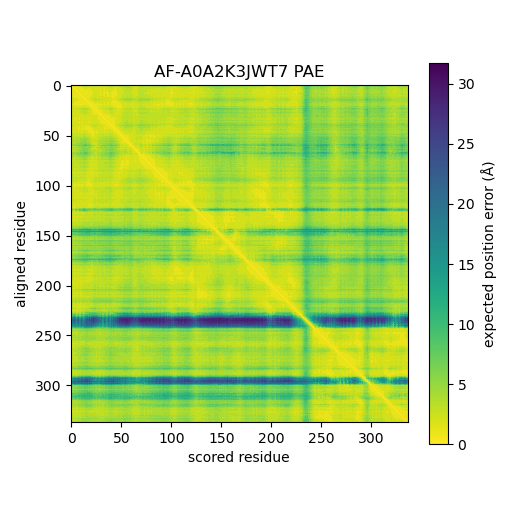 TYR A 1 172 ? -2.578 12.356 -16.361 1.00 87.75 172 TYR A O 1
ATOM 1355 N N . PHE A 1 173 ? -4.387 12.160 -15.060 1.00 87.44 173 PHE A N 1
ATOM 1356 C CA . PHE A 1 173 ? -5.313 11.869 -16.162 1.00 87.44 173 PHE A CA 1
ATOM 1357 C C . PHE A 1 173 ? -5.828 13.128 -16.861 1.00 87.44 173 PHE A C 1
ATOM 1359 O O . PHE A 1 173 ? -6.280 13.050 -18.006 1.00 87.44 173 PHE A O 1
ATOM 1366 N N . ARG A 1 174 ? -5.813 14.264 -16.158 1.00 82.81 174 ARG A N 1
ATOM 1367 C CA . ARG A 1 174 ? -6.383 15.539 -16.610 1.00 82.81 174 ARG A CA 1
ATOM 1368 C C . ARG A 1 174 ? -5.303 16.491 -17.121 1.00 82.81 174 ARG A C 1
ATOM 1370 O O . ARG A 1 174 ? -5.545 17.221 -18.077 1.00 82.81 174 ARG A O 1
ATOM 1377 N N . THR A 1 175 ? -4.108 16.433 -16.534 1.00 85.25 175 THR A N 1
ATOM 1378 C CA . THR A 1 175 ? -2.998 17.341 -16.839 1.00 85.25 175 THR A CA 1
ATOM 1379 C C . THR A 1 175 ? -1.703 16.565 -17.068 1.00 85.25 175 THR A C 1
ATOM 1381 O O . THR A 1 175 ? -1.265 15.796 -16.210 1.00 85.25 175 THR A O 1
ATOM 1384 N N . ARG A 1 176 ? -1.059 16.804 -18.218 1.00 88.44 176 ARG A N 1
ATOM 1385 C CA . ARG A 1 176 ? 0.279 16.276 -18.521 1.00 88.44 176 ARG A CA 1
ATOM 1386 C C . ARG A 1 176 ? 1.337 16.917 -17.619 1.00 88.44 176 ARG A C 1
ATOM 1388 O O . ARG A 1 176 ? 1.309 18.117 -17.363 1.00 88.44 176 ARG A O 1
ATOM 1395 N N . SER A 1 177 ? 2.261 16.094 -17.145 1.00 88.31 177 SER A N 1
ATOM 1396 C CA . SER A 1 177 ? 3.384 16.442 -16.272 1.00 88.31 177 SER A CA 1
ATOM 1397 C C . SER A 1 177 ? 4.495 15.394 -16.390 1.00 88.31 177 SER A C 1
ATOM 1399 O O . SER A 1 177 ? 4.237 14.271 -16.830 1.00 88.31 177 SER A O 1
ATOM 1401 N N . ASP A 1 178 ? 5.693 15.706 -15.891 1.00 87.25 178 ASP A N 1
ATOM 1402 C CA . ASP A 1 178 ? 6.803 14.743 -15.803 1.00 87.25 178 ASP A CA 1
ATOM 1403 C C . ASP A 1 178 ? 6.385 13.447 -15.085 1.00 87.25 178 ASP A C 1
ATOM 1405 O O . ASP A 1 178 ? 6.796 12.347 -15.453 1.00 87.25 178 ASP A O 1
ATOM 1409 N N . PHE A 1 179 ? 5.502 13.554 -14.084 1.00 87.19 179 PHE A N 1
ATOM 1410 C CA . PHE A 1 179 ? 4.961 12.393 -13.383 1.00 87.19 179 PHE A CA 1
ATOM 1411 C C . PHE A 1 179 ? 4.043 11.546 -14.272 1.00 87.19 179 PHE A C 1
ATOM 1413 O O . PHE A 1 179 ? 4.132 10.321 -14.241 1.00 87.19 179 PHE A O 1
ATOM 1420 N N . SER A 1 180 ? 3.183 12.166 -15.089 1.00 90.94 180 SER A N 1
ATOM 1421 C CA . SER A 1 180 ? 2.344 11.416 -16.036 1.00 90.94 180 SER A CA 1
ATOM 1422 C C . SER A 1 180 ? 3.173 10.707 -17.110 1.00 90.94 180 SER A C 1
ATOM 1424 O O . SER A 1 180 ? 2.850 9.583 -17.486 1.00 90.94 180 SER A O 1
ATOM 1426 N N . ASP A 1 181 ? 4.274 11.319 -17.551 1.00 91.94 181 ASP A N 1
ATOM 1427 C CA . ASP A 1 181 ? 5.174 10.709 -18.533 1.00 91.94 181 ASP A CA 1
ATOM 1428 C C . ASP A 1 181 ? 5.947 9.543 -17.904 1.00 91.94 181 ASP A C 1
ATOM 1430 O O . ASP A 1 181 ? 6.097 8.483 -18.512 1.00 91.94 181 ASP A O 1
ATOM 1434 N N . PHE A 1 182 ? 6.346 9.674 -16.637 1.00 91.75 182 PHE A N 1
ATOM 1435 C CA . PHE A 1 182 ? 6.927 8.567 -15.884 1.00 91.75 182 PHE A CA 1
ATOM 1436 C C . PHE A 1 182 ? 5.937 7.410 -15.678 1.00 91.75 182 PHE A C 1
ATOM 1438 O O . PHE A 1 182 ? 6.316 6.249 -15.831 1.00 91.75 182 PHE A O 1
ATOM 1445 N N . LEU A 1 183 ? 4.661 7.694 -15.393 1.00 92.75 183 LEU A N 1
ATOM 1446 C CA . LEU A 1 183 ? 3.621 6.664 -15.324 1.00 92.75 183 LEU A CA 1
ATOM 1447 C C . LEU A 1 183 ? 3.461 5.925 -16.661 1.00 92.75 183 LEU A C 1
ATOM 1449 O O . LEU A 1 183 ? 3.308 4.703 -16.656 1.00 92.75 183 LEU A O 1
ATOM 1453 N N . ASP A 1 184 ? 3.542 6.622 -17.798 1.00 94.06 184 ASP A N 1
ATOM 1454 C CA . ASP A 1 184 ? 3.512 5.980 -19.119 1.00 94.06 184 ASP A CA 1
ATOM 1455 C C . ASP A 1 184 ? 4.646 4.946 -19.263 1.00 94.06 184 ASP A C 1
ATOM 1457 O O . ASP A 1 184 ? 4.380 3.813 -19.674 1.00 94.06 184 ASP A O 1
ATOM 1461 N N . VAL A 1 185 ? 5.866 5.283 -18.822 1.00 95.69 185 VAL A N 1
ATOM 1462 C CA . VAL A 1 185 ? 7.020 4.360 -18.786 1.00 95.69 185 VAL A CA 1
ATOM 1463 C C . VAL A 1 185 ? 6.775 3.178 -17.838 1.00 95.69 185 VAL A C 1
ATOM 1465 O O . VAL A 1 185 ? 7.126 2.039 -18.153 1.00 95.69 185 VAL A O 1
ATOM 1468 N N . ILE A 1 186 ? 6.134 3.408 -16.687 1.00 95.19 186 ILE A N 1
ATOM 1469 C CA . ILE A 1 186 ? 5.768 2.336 -15.748 1.00 95.19 186 ILE A CA 1
ATOM 1470 C C . ILE A 1 186 ? 4.834 1.322 -16.408 1.00 95.19 186 ILE A C 1
ATOM 1472 O O . ILE A 1 186 ? 5.127 0.121 -16.375 1.00 95.19 186 ILE A O 1
ATOM 1476 N N . TYR A 1 187 ? 3.750 1.788 -17.027 1.00 93.94 187 TYR A N 1
ATOM 1477 C CA . TYR A 1 187 ? 2.773 0.913 -17.676 1.00 93.94 187 TYR A CA 1
ATOM 1478 C C . TYR A 1 187 ? 3.345 0.212 -18.914 1.00 93.94 187 TYR A C 1
ATOM 1480 O O . TYR A 1 187 ? 3.018 -0.946 -19.174 1.00 93.94 187 TYR A O 1
ATOM 1488 N N . GLU A 1 188 ? 4.233 0.870 -19.664 1.00 95.38 188 GLU A N 1
ATOM 1489 C CA . GLU A 1 188 ? 4.968 0.208 -20.745 1.00 95.38 188 GLU A CA 1
ATOM 1490 C C . GLU A 1 188 ? 5.828 -0.938 -20.188 1.00 95.38 188 GLU A C 1
ATOM 1492 O O . GLU A 1 188 ? 5.752 -2.067 -20.683 1.00 95.38 188 GLU A O 1
ATOM 1497 N N . SER A 1 189 ? 6.579 -0.687 -19.107 1.00 96.88 189 SER A N 1
ATOM 1498 C CA . SER A 1 189 ? 7.432 -1.703 -18.479 1.00 96.88 189 SER A CA 1
ATOM 1499 C C . SER A 1 189 ? 6.634 -2.913 -17.983 1.00 96.88 189 SER A C 1
ATOM 1501 O O . SER A 1 189 ? 7.118 -4.042 -18.062 1.00 96.88 189 SER A O 1
ATOM 1503 N N . GLU A 1 190 ? 5.411 -2.700 -17.487 1.00 95.50 190 GLU A N 1
ATOM 1504 C CA . GLU A 1 190 ? 4.498 -3.767 -17.070 1.00 95.50 190 GLU A CA 1
ATOM 1505 C C . GLU A 1 190 ? 4.179 -4.686 -18.255 1.00 95.50 190 GLU A C 1
ATOM 1507 O O . GLU A 1 190 ? 4.414 -5.889 -18.173 1.00 95.50 190 GLU A O 1
ATOM 1512 N N . SER A 1 191 ? 3.753 -4.116 -19.389 1.00 94.38 191 SER A N 1
ATOM 1513 C CA . SER A 1 191 ? 3.397 -4.875 -20.600 1.00 94.38 191 SER A CA 1
ATOM 1514 C C . SER A 1 191 ? 4.562 -5.664 -21.209 1.00 94.38 191 SER A C 1
ATOM 1516 O O . SER A 1 191 ? 4.352 -6.664 -21.892 1.00 94.38 191 SER A O 1
ATOM 1518 N N . ARG A 1 192 ? 5.797 -5.227 -20.944 1.00 96.25 192 ARG A N 1
ATOM 1519 C CA . ARG A 1 192 ? 7.038 -5.862 -21.406 1.00 96.25 192 ARG A CA 1
ATOM 1520 C C . ARG A 1 192 ? 7.631 -6.843 -20.392 1.00 96.25 192 ARG A C 1
ATOM 1522 O O . ARG A 1 192 ? 8.639 -7.485 -20.679 1.00 96.25 192 ARG A O 1
ATOM 1529 N N . SER A 1 193 ? 7.035 -6.949 -19.207 1.00 97.69 193 SER A N 1
ATOM 1530 C CA . SER A 1 193 ? 7.471 -7.883 -18.170 1.00 97.69 193 SER A CA 1
ATOM 1531 C C . SER A 1 193 ? 7.068 -9.316 -18.516 1.00 97.69 193 SER A C 1
ATOM 1533 O O . SER A 1 193 ? 6.114 -9.555 -19.253 1.00 97.69 193 SER A O 1
ATOM 1535 N N . TYR A 1 194 ? 7.764 -10.297 -17.939 1.00 97.88 194 TYR A N 1
ATOM 1536 C CA . TYR A 1 194 ? 7.414 -11.712 -18.112 1.00 97.88 194 TYR A CA 1
ATOM 1537 C C . TYR A 1 194 ? 6.032 -12.040 -17.520 1.00 97.88 194 TYR A C 1
ATOM 1539 O O . TYR A 1 194 ? 5.290 -12.886 -18.028 1.00 97.88 194 TYR A O 1
ATOM 1547 N N . GLY A 1 195 ? 5.687 -11.352 -16.436 1.00 97.06 195 GLY A N 1
ATOM 1548 C CA . GLY A 1 195 ? 4.370 -11.384 -15.830 1.00 97.06 195 GLY A CA 1
ATOM 1549 C C . GLY A 1 195 ? 4.284 -10.473 -14.617 1.00 97.06 195 GLY A C 1
ATOM 1550 O O . GLY A 1 195 ? 5.237 -9.758 -14.293 1.00 97.06 195 GLY A O 1
ATOM 1551 N N . THR A 1 196 ? 3.141 -10.513 -13.945 1.00 96.56 196 THR A N 1
ATOM 1552 C CA . THR A 1 196 ? 2.830 -9.647 -12.810 1.00 96.56 196 THR A CA 1
ATOM 1553 C C . THR A 1 196 ? 2.409 -10.430 -11.582 1.00 96.56 196 THR A C 1
ATOM 1555 O O . THR A 1 196 ? 1.770 -11.481 -11.667 1.00 96.56 196 THR A O 1
ATOM 1558 N N . LEU A 1 197 ? 2.790 -9.913 -10.420 1.00 95.94 197 LEU A N 1
ATOM 1559 C CA . LEU A 1 197 ? 2.491 -10.502 -9.127 1.00 95.94 197 LEU A CA 1
ATOM 1560 C C . LEU A 1 197 ? 1.616 -9.545 -8.324 1.00 95.94 197 LEU A C 1
ATOM 1562 O O . LEU A 1 197 ? 2.028 -8.421 -8.030 1.00 95.94 197 LEU A O 1
ATOM 1566 N N . TYR A 1 198 ? 0.422 -10.014 -7.974 1.00 95.06 198 TYR A N 1
ATOM 1567 C CA . TYR A 1 198 ? -0.579 -9.263 -7.231 1.00 95.06 198 TYR A CA 1
ATOM 1568 C C . TYR A 1 198 ? -0.683 -9.797 -5.802 1.00 95.06 198 TYR A C 1
ATOM 1570 O O . TYR A 1 198 ? -0.822 -11.004 -5.572 1.00 95.06 198 TYR A O 1
ATOM 1578 N N . ASN A 1 199 ? -0.678 -8.887 -4.824 1.00 92.94 199 ASN A N 1
ATOM 1579 C CA . ASN A 1 199 ? -1.100 -9.207 -3.459 1.00 92.94 199 ASN A CA 1
ATOM 1580 C C . ASN A 1 199 ? -2.633 -9.279 -3.395 1.00 92.94 199 ASN A C 1
ATOM 1582 O O . ASN A 1 199 ? -3.292 -8.388 -2.864 1.00 92.94 199 ASN A O 1
ATOM 1586 N N . ASN A 1 200 ? -3.174 -10.333 -3.992 1.00 93.12 200 ASN A N 1
ATOM 1587 C CA . ASN A 1 200 ? -4.597 -10.552 -4.196 1.00 93.12 200 ASN A CA 1
ATOM 1588 C C . ASN A 1 200 ? -4.922 -12.052 -4.210 1.00 93.12 200 ASN A C 1
ATOM 1590 O O . ASN A 1 200 ? -3.998 -12.861 -4.276 1.00 93.12 200 ASN A O 1
ATOM 1594 N N . PHE A 1 201 ? -6.197 -12.431 -4.183 1.00 93.69 201 PHE A N 1
ATOM 1595 C CA . PHE A 1 201 ? -6.652 -13.815 -4.321 1.00 93.69 201 PHE A CA 1
ATOM 1596 C C . PHE A 1 201 ? -7.819 -13.912 -5.307 1.00 93.69 201 PHE A C 1
ATOM 1598 O O . PHE A 1 201 ? -8.576 -12.962 -5.493 1.00 93.69 201 PHE A O 1
ATOM 1605 N N . HIS A 1 202 ? -7.934 -15.066 -5.960 1.00 94.88 202 HIS A N 1
ATOM 1606 C CA . HIS A 1 202 ? -8.827 -15.268 -7.099 1.00 94.88 202 HIS A CA 1
ATOM 1607 C C . HIS A 1 202 ? -10.296 -14.990 -6.760 1.00 94.88 202 HIS A C 1
ATOM 1609 O O . HIS A 1 202 ? -10.999 -14.310 -7.503 1.00 94.88 202 HIS A O 1
ATOM 1615 N N . GLU A 1 203 ? -10.753 -15.481 -5.612 1.00 96.25 203 GLU A N 1
ATOM 1616 C CA . GLU A 1 203 ? -12.142 -15.389 -5.172 1.00 96.25 203 GLU A CA 1
ATOM 1617 C C . GLU A 1 203 ? -12.586 -13.948 -4.874 1.00 96.25 203 GLU A C 1
ATOM 1619 O O . GLU A 1 203 ? -13.788 -13.697 -4.819 1.00 96.25 203 GLU A O 1
ATOM 1624 N N . LEU A 1 204 ? -11.653 -13.000 -4.699 1.00 95.88 204 LEU A N 1
ATOM 1625 C CA . LEU A 1 204 ? -11.988 -11.595 -4.458 1.00 95.88 204 LEU A CA 1
ATOM 1626 C C . LEU A 1 204 ? -12.488 -10.891 -5.724 1.00 95.88 204 LEU A C 1
ATOM 1628 O O . LEU A 1 204 ? -13.413 -10.085 -5.655 1.00 95.88 204 LEU A O 1
ATOM 1632 N N . GLU A 1 205 ? -11.851 -11.150 -6.869 1.00 95.75 205 GLU A N 1
ATOM 1633 C CA . GLU A 1 205 ? -12.081 -10.381 -8.100 1.00 95.75 205 GLU A CA 1
ATOM 1634 C C . GLU A 1 205 ? -11.727 -11.148 -9.389 1.00 95.75 205 GLU A C 1
ATOM 1636 O O . GLU A 1 205 ? -11.107 -10.613 -10.312 1.00 95.75 205 GLU A O 1
ATOM 1641 N N . SER A 1 206 ? -12.155 -12.410 -9.472 1.00 96.12 206 SER A N 1
ATOM 1642 C CA . SER A 1 206 ? -11.891 -13.341 -10.583 1.00 96.12 206 SER A CA 1
ATOM 1643 C C . SER A 1 206 ? -12.210 -12.780 -11.977 1.00 96.12 206 SER A C 1
ATOM 1645 O O . SER A 1 206 ? -11.414 -12.958 -12.905 1.00 96.12 206 SER A O 1
ATOM 1647 N N . ASP A 1 207 ? -13.321 -12.054 -12.129 1.00 96.94 207 ASP A N 1
ATOM 1648 C CA . ASP A 1 207 ? -13.696 -11.402 -13.391 1.00 96.94 207 ASP A CA 1
ATOM 1649 C C . ASP A 1 207 ? -12.634 -10.393 -13.854 1.00 96.94 207 ASP A C 1
ATOM 1651 O O . ASP A 1 207 ? -12.286 -10.329 -15.037 1.00 96.94 207 ASP A O 1
ATOM 1655 N N . TYR A 1 208 ? -12.079 -9.621 -12.917 1.00 97.75 208 TYR A N 1
ATOM 1656 C CA . TYR A 1 208 ? -11.048 -8.626 -13.201 1.00 97.75 208 TYR A CA 1
ATOM 1657 C C . TYR A 1 208 ? -9.673 -9.259 -13.392 1.00 97.75 208 TYR A C 1
ATOM 1659 O O . TYR A 1 208 ? -8.915 -8.803 -14.246 1.00 97.75 208 TYR A O 1
ATOM 1667 N N . GLU A 1 209 ? -9.358 -10.336 -12.672 1.00 96.44 209 GLU A N 1
ATOM 1668 C CA . GLU A 1 209 ? -8.151 -11.129 -12.922 1.00 96.44 209 GLU A CA 1
ATOM 1669 C C . GLU A 1 209 ? -8.143 -11.676 -14.361 1.00 96.44 209 GLU A C 1
ATOM 1671 O O . GLU A 1 209 ? -7.142 -11.563 -15.079 1.00 96.44 209 GLU A O 1
ATOM 1676 N N . GLN A 1 210 ? -9.269 -12.231 -14.819 1.00 96.62 210 GLN A N 1
ATOM 1677 C CA . GLN A 1 210 ? -9.406 -12.749 -16.180 1.00 96.62 210 GLN A CA 1
ATOM 1678 C C . GLN A 1 210 ? -9.357 -11.626 -17.228 1.00 96.62 210 GLN A C 1
ATOM 1680 O O . GLN A 1 210 ? -8.685 -11.758 -18.262 1.00 96.62 210 GLN A O 1
ATOM 1685 N N . LEU A 1 211 ? -10.027 -10.502 -16.964 1.00 97.69 211 LEU A N 1
ATOM 1686 C CA . LEU A 1 211 ? -9.973 -9.319 -17.822 1.00 97.69 211 LEU A CA 1
ATOM 1687 C C . LEU A 1 211 ? -8.547 -8.781 -17.951 1.00 97.69 211 LEU A C 1
ATOM 1689 O O . LEU A 1 211 ? -8.102 -8.465 -19.053 1.00 97.69 211 LEU A O 1
ATOM 1693 N N . TYR A 1 212 ? -7.805 -8.726 -16.849 1.00 96.94 212 TYR A N 1
ATOM 1694 C CA . TYR A 1 212 ? -6.420 -8.281 -16.843 1.00 96.94 212 TYR A CA 1
ATOM 1695 C C . TYR A 1 212 ? -5.542 -9.194 -17.706 1.00 96.94 212 TYR A C 1
ATOM 1697 O O . TYR A 1 212 ? -4.848 -8.710 -18.603 1.00 96.94 212 TYR A O 1
ATOM 1705 N N . LYS A 1 213 ? -5.616 -10.519 -17.504 1.00 95.38 213 LYS A N 1
ATOM 1706 C CA . LYS A 1 213 ? -4.831 -11.505 -18.273 1.00 95.38 213 LYS A CA 1
ATOM 1707 C C . LYS A 1 213 ? -5.095 -11.400 -19.777 1.00 95.38 213 LYS A C 1
ATOM 1709 O O . LYS A 1 213 ? -4.161 -11.436 -20.577 1.00 95.38 213 LYS A O 1
ATOM 1714 N N . THR A 1 214 ? -6.358 -11.237 -20.169 1.00 95.31 214 THR A N 1
ATOM 1715 C CA . THR A 1 214 ? -6.747 -11.100 -21.584 1.00 95.31 214 THR A CA 1
ATOM 1716 C C . THR A 1 214 ? -6.345 -9.752 -22.184 1.00 95.31 214 THR A C 1
ATOM 1718 O O . THR A 1 214 ? -5.933 -9.699 -23.345 1.00 95.31 214 THR A O 1
ATOM 1721 N N . THR A 1 215 ? -6.415 -8.677 -21.398 1.00 94.69 215 THR A N 1
ATOM 1722 C CA . THR A 1 215 ? -6.095 -7.311 -21.837 1.00 94.69 215 THR A CA 1
ATOM 1723 C C . THR A 1 215 ? -4.591 -7.093 -21.967 1.00 94.69 215 THR A C 1
ATOM 1725 O O . THR A 1 215 ? -4.127 -6.638 -23.012 1.00 94.69 215 THR A O 1
ATOM 1728 N N . MET A 1 216 ? -3.826 -7.446 -20.932 1.00 92.00 216 MET A N 1
ATOM 1729 C CA . MET A 1 216 ? -2.381 -7.209 -20.881 1.00 92.00 216 MET A CA 1
ATOM 1730 C C . MET A 1 216 ? -1.577 -8.262 -21.645 1.00 92.00 216 MET A C 1
ATOM 1732 O O . MET A 1 216 ? -0.453 -7.987 -22.050 1.00 92.00 216 MET A O 1
ATOM 1736 N N . LYS A 1 217 ? -2.142 -9.459 -21.867 1.00 93.06 217 LYS A N 1
ATOM 1737 C CA . LYS A 1 217 ? -1.497 -10.580 -22.581 1.00 93.06 217 LYS A CA 1
ATOM 1738 C C . LYS A 1 217 ? -0.154 -11.020 -21.980 1.00 93.06 217 LYS A C 1
ATOM 1740 O O . LYS A 1 217 ? 0.680 -11.599 -22.673 1.00 93.06 217 LYS A O 1
ATOM 1745 N N . ILE A 1 218 ? 0.023 -10.792 -20.684 1.00 94.19 218 ILE A N 1
ATOM 1746 C CA . ILE A 1 218 ? 1.150 -11.270 -19.880 1.00 94.19 218 ILE A CA 1
ATOM 1747 C C . ILE A 1 218 ? 0.638 -12.200 -18.783 1.00 94.19 218 ILE A C 1
ATOM 1749 O O . ILE A 1 218 ? -0.559 -12.245 -18.482 1.00 94.19 218 ILE A O 1
ATOM 1753 N N . LYS A 1 219 ? 1.544 -12.974 -18.184 1.00 95.88 219 LYS A N 1
ATOM 1754 C CA . LYS A 1 219 ? 1.195 -13.846 -17.057 1.00 95.88 219 LYS A CA 1
ATOM 1755 C C . LYS A 1 219 ? 0.838 -12.994 -15.841 1.00 95.88 219 LYS A C 1
ATOM 1757 O O . LYS A 1 219 ? 1.420 -11.933 -15.647 1.00 95.88 219 LYS A O 1
ATOM 1762 N N . ALA A 1 220 ? -0.088 -13.468 -15.017 1.00 95.88 220 ALA A N 1
ATOM 1763 C CA . ALA A 1 220 ? -0.466 -12.799 -13.779 1.00 95.88 220 ALA A CA 1
ATOM 1764 C C . ALA A 1 220 ? -0.735 -13.837 -12.692 1.00 95.88 220 ALA A C 1
ATOM 1766 O O . ALA A 1 220 ? -1.403 -14.841 -12.963 1.00 95.88 220 ALA A O 1
ATOM 1767 N N . TRP A 1 221 ? -0.226 -13.584 -11.487 1.00 95.38 221 TRP A N 1
ATOM 1768 C CA . TRP A 1 221 ? -0.384 -14.468 -10.336 1.00 95.38 221 TRP A CA 1
ATOM 1769 C C . TRP A 1 221 ? -0.881 -13.708 -9.110 1.00 95.38 221 TRP A C 1
ATOM 1771 O O . TRP A 1 221 ? -0.303 -12.697 -8.708 1.00 95.38 221 TRP A O 1
ATOM 1781 N N . SER A 1 222 ? -1.914 -14.268 -8.496 1.00 94.50 222 SER A N 1
ATOM 1782 C CA . SER A 1 222 ? -2.472 -13.875 -7.206 1.00 94.50 222 SER A CA 1
ATOM 1783 C C . SER A 1 222 ? -1.783 -14.675 -6.098 1.00 94.50 222 SER A C 1
ATOM 1785 O O . SER A 1 222 ? -1.893 -15.899 -6.073 1.00 94.50 222 SER A O 1
ATOM 1787 N N . VAL A 1 223 ? -1.047 -14.010 -5.203 1.00 91.88 223 VAL A N 1
ATOM 1788 C CA . VAL A 1 223 ? -0.346 -14.659 -4.065 1.00 91.88 223 VAL A CA 1
ATOM 1789 C C . VAL A 1 223 ? -0.782 -14.130 -2.701 1.00 91.88 223 VAL A C 1
ATOM 1791 O O . VAL A 1 223 ? -0.204 -14.466 -1.668 1.00 91.88 223 VAL A O 1
ATOM 1794 N N . GLY A 1 224 ? -1.785 -13.262 -2.696 1.00 90.88 224 GLY A N 1
ATOM 1795 C CA . GLY A 1 224 ? -2.312 -12.629 -1.506 1.00 90.88 224 GLY A CA 1
ATOM 1796 C C . GLY A 1 224 ? -3.399 -13.437 -0.791 1.00 90.88 224 GLY A C 1
ATOM 1797 O O . GLY A 1 224 ? -3.799 -14.506 -1.247 1.00 90.88 224 GLY A O 1
ATOM 1798 N N . PRO A 1 225 ? -3.893 -12.914 0.342 1.00 91.81 225 PRO A N 1
ATOM 1799 C CA . PRO A 1 225 ? -3.319 -11.788 1.079 1.00 91.81 225 PRO A CA 1
ATOM 1800 C C . PRO A 1 225 ? -2.037 -12.220 1.815 1.00 91.81 225 PRO A C 1
ATOM 1802 O O . PRO A 1 225 ? -2.093 -12.997 2.771 1.00 91.81 225 PRO A O 1
ATOM 1805 N N . VAL A 1 226 ? -0.868 -11.713 1.399 1.00 89.88 226 VAL A N 1
ATOM 1806 C CA . VAL A 1 226 ? 0.452 -12.187 1.880 1.00 89.88 226 VAL A CA 1
ATOM 1807 C C . VAL A 1 226 ? 0.653 -11.956 3.377 1.00 89.88 226 VAL A C 1
ATOM 1809 O O . VAL A 1 226 ? 1.320 -12.740 4.049 1.00 89.88 226 VAL A O 1
ATOM 1812 N N . SER A 1 227 ? -0.009 -10.935 3.925 1.00 84.94 227 SER A N 1
ATOM 1813 C CA . SER A 1 227 ? -0.010 -10.634 5.356 1.00 84.94 227 SER A CA 1
ATOM 1814 C C . SER A 1 227 ? -0.586 -11.775 6.198 1.00 84.94 227 SER A C 1
ATOM 1816 O O . SER A 1 227 ? -0.131 -12.000 7.316 1.00 84.94 227 SER A O 1
ATOM 1818 N N . THR A 1 228 ? -1.557 -12.537 5.688 1.00 81.50 228 THR A N 1
ATOM 1819 C CA . THR A 1 228 ? -2.129 -13.669 6.435 1.00 81.50 228 THR A CA 1
ATOM 1820 C C . THR A 1 228 ? -1.144 -14.826 6.537 1.00 81.50 228 THR A C 1
ATOM 1822 O O . THR A 1 228 ? -1.019 -15.433 7.593 1.00 81.50 228 THR A O 1
ATOM 1825 N N . TRP A 1 229 ? -0.388 -15.099 5.474 1.00 76.81 229 TRP A N 1
ATOM 1826 C CA . TRP A 1 229 ? 0.587 -16.189 5.423 1.00 76.81 229 TRP A CA 1
ATOM 1827 C C . TRP A 1 229 ? 1.751 -15.986 6.378 1.00 76.81 229 TRP A C 1
ATOM 1829 O O . TRP A 1 229 ? 2.229 -16.930 7.006 1.00 76.81 229 TRP A O 1
ATOM 1839 N N . ILE A 1 230 ? 2.198 -14.744 6.489 1.00 73.88 230 ILE A N 1
ATOM 1840 C CA . ILE A 1 230 ? 3.306 -14.379 7.355 1.00 73.88 230 ILE A CA 1
ATOM 1841 C C . ILE A 1 230 ? 2.896 -14.363 8.830 1.00 73.88 230 ILE A C 1
ATOM 1843 O O . ILE A 1 230 ? 3.690 -14.759 9.679 1.00 73.88 230 ILE A O 1
ATOM 1847 N N . ASN A 1 231 ? 1.653 -13.983 9.130 1.00 69.25 231 ASN A N 1
ATOM 1848 C CA . ASN A 1 231 ? 1.149 -13.890 10.502 1.00 69.25 231 ASN A CA 1
ATOM 1849 C C . ASN A 1 231 ? 0.504 -15.194 11.024 1.00 69.25 231 ASN A C 1
ATOM 1851 O O . ASN A 1 231 ? 0.034 -15.219 12.159 1.00 69.25 231 ASN A O 1
ATOM 1855 N N . LYS A 1 232 ? 0.485 -16.281 10.233 1.00 60.81 232 LYS A N 1
ATOM 1856 C CA . LYS A 1 232 ? -0.086 -17.591 10.620 1.00 60.81 232 LYS A CA 1
ATOM 1857 C C . LYS A 1 232 ? 0.619 -18.248 11.811 1.00 60.81 232 LYS A C 1
ATOM 1859 O O . LYS A 1 232 ? -0.035 -18.949 12.575 1.00 60.81 232 LYS A O 1
ATOM 1864 N N . ASP A 1 233 ? 1.914 -18.000 11.999 1.00 52.62 233 ASP A N 1
ATOM 1865 C CA . ASP A 1 233 ? 2.740 -18.714 12.987 1.00 52.62 233 ASP A CA 1
ATOM 1866 C C . ASP A 1 233 ? 2.599 -18.174 14.425 1.00 52.62 233 ASP A C 1
ATOM 1868 O O . ASP A 1 233 ? 3.503 -18.322 15.244 1.00 52.62 233 ASP A O 1
ATOM 1872 N N . GLY A 1 234 ? 1.487 -17.509 14.761 1.00 45.16 234 GLY A N 1
ATOM 1873 C CA . GLY A 1 234 ? 1.232 -17.044 16.131 1.00 45.16 234 GLY A CA 1
ATOM 1874 C C . GLY A 1 234 ? 2.206 -15.970 16.623 1.00 45.16 234 GLY A C 1
ATOM 1875 O O . GLY A 1 234 ? 2.146 -15.571 17.781 1.00 45.16 234 GLY A O 1
ATOM 1876 N N . ALA A 1 235 ? 3.051 -15.432 15.740 1.00 45.12 235 ALA A N 1
ATOM 1877 C CA . ALA A 1 235 ? 3.756 -14.184 15.964 1.00 45.12 235 ALA A CA 1
ATOM 1878 C C . ALA A 1 235 ? 2.780 -13.007 15.791 1.00 45.12 235 ALA A C 1
ATOM 1880 O O . ALA A 1 235 ? 3.055 -12.040 15.084 1.00 45.12 235 ALA A O 1
ATOM 1881 N N . THR A 1 236 ? 1.665 -13.022 16.533 1.00 47.00 236 THR A N 1
ATOM 1882 C CA . THR A 1 236 ? 1.409 -11.833 17.337 1.00 47.00 236 THR A CA 1
ATOM 1883 C C . THR A 1 236 ? 2.712 -11.644 18.079 1.00 47.00 236 THR A C 1
ATOM 1885 O O . THR A 1 236 ? 3.023 -12.404 18.997 1.00 47.00 236 THR A O 1
ATOM 1888 N N . GLU A 1 237 ? 3.556 -10.733 17.590 1.00 47.97 237 GLU A N 1
ATOM 1889 C CA . GLU A 1 237 ? 4.628 -10.212 18.410 1.00 47.97 237 GLU A CA 1
ATOM 1890 C C . GLU A 1 237 ? 4.038 -10.077 19.812 1.00 47.97 237 GLU A C 1
ATOM 1892 O O . GLU A 1 237 ? 2.896 -9.621 19.939 1.00 47.97 237 GLU A O 1
ATOM 1897 N N . ASN A 1 238 ? 4.756 -10.549 20.833 1.00 44.25 238 ASN A N 1
ATOM 1898 C CA . ASN A 1 238 ? 4.461 -10.260 22.234 1.00 44.25 238 ASN A CA 1
ATOM 1899 C C . ASN A 1 238 ? 4.583 -8.738 22.449 1.00 44.25 238 ASN A C 1
ATOM 1901 O O . ASN A 1 238 ? 5.417 -8.253 23.207 1.00 44.25 238 ASN A O 1
ATOM 1905 N N . ILE A 1 239 ? 3.810 -7.966 21.692 1.00 54.75 239 ILE A N 1
ATOM 1906 C CA . ILE A 1 239 ? 3.443 -6.600 21.923 1.00 54.75 239 ILE A CA 1
ATOM 1907 C C . ILE A 1 239 ? 2.767 -6.718 23.269 1.00 54.75 239 ILE A C 1
ATOM 1909 O O . ILE A 1 239 ? 1.814 -7.484 23.418 1.00 54.75 239 ILE A O 1
ATOM 1913 N N . ALA A 1 240 ? 3.319 -6.030 24.260 1.00 57.16 240 ALA A N 1
ATOM 1914 C CA . ALA A 1 240 ? 2.608 -5.772 25.492 1.00 57.16 240 ALA A CA 1
ATOM 1915 C C . ALA A 1 240 ? 1.311 -5.069 25.083 1.00 57.16 240 ALA A C 1
ATOM 1917 O O . ALA A 1 240 ? 1.297 -3.863 24.843 1.00 57.16 240 ALA A O 1
ATOM 1918 N N . VAL A 1 241 ? 0.262 -5.857 24.840 1.00 63.34 241 VAL A N 1
ATOM 1919 C CA . VAL A 1 241 ? -1.027 -5.321 24.457 1.00 63.34 241 VAL A CA 1
ATOM 1920 C C . VAL A 1 241 ? -1.488 -4.555 25.670 1.00 63.34 241 VAL A C 1
ATOM 1922 O O . VAL A 1 241 ? -1.506 -5.098 26.776 1.00 63.34 241 VAL A O 1
ATOM 1925 N N . ASP A 1 242 ? -1.802 -3.286 25.455 1.00 75.75 242 ASP A N 1
ATOM 1926 C CA . ASP A 1 242 ? -2.373 -2.454 26.490 1.00 75.75 242 ASP A CA 1
ATOM 1927 C C . ASP A 1 242 ? -3.616 -3.164 27.043 1.00 75.75 242 ASP A C 1
ATOM 1929 O O . ASP A 1 242 ? -4.626 -3.338 26.351 1.00 75.75 242 ASP A O 1
ATOM 1933 N N . SER A 1 243 ? -3.508 -3.634 28.287 1.00 83.19 243 SER A N 1
ATOM 1934 C CA . SER A 1 243 ? -4.593 -4.335 28.960 1.00 83.19 243 SER A CA 1
ATOM 1935 C C . SER A 1 243 ? -5.837 -3.455 29.051 1.00 83.19 243 SER A C 1
ATOM 1937 O O . SER A 1 243 ? -6.947 -3.981 29.055 1.00 83.19 243 SER A O 1
ATOM 1939 N N . GLU A 1 244 ? -5.677 -2.129 29.082 1.00 88.69 244 GLU A N 1
ATOM 1940 C CA . GLU A 1 244 ? -6.796 -1.190 29.111 1.00 88.69 244 GLU A CA 1
ATOM 1941 C C . GLU A 1 244 ? -7.565 -1.189 27.787 1.00 88.69 244 GLU A C 1
ATOM 1943 O O . GLU A 1 244 ? -8.793 -1.281 27.808 1.00 88.69 244 GLU A O 1
ATOM 1948 N N . LEU A 1 245 ? -6.868 -1.190 26.645 1.00 91.62 245 LEU A N 1
ATOM 1949 C CA . LEU A 1 245 ? -7.489 -1.272 25.318 1.00 91.62 245 LEU A CA 1
ATOM 1950 C C . LEU A 1 245 ? -8.295 -2.566 25.153 1.00 91.62 245 LEU A C 1
ATOM 1952 O O . LEU A 1 245 ? -9.446 -2.528 24.713 1.00 91.62 245 LEU A O 1
ATOM 1956 N N . LEU A 1 246 ? -7.704 -3.710 25.513 1.00 92.00 246 LEU A N 1
ATOM 1957 C CA . LEU A 1 246 ? -8.395 -5.000 25.435 1.00 92.00 246 LEU A CA 1
ATOM 1958 C C . LEU A 1 246 ? -9.607 -5.047 26.364 1.00 92.00 246 LEU A C 1
ATOM 1960 O O . LEU A 1 246 ? -10.677 -5.484 25.951 1.00 92.00 246 LEU A O 1
ATOM 1964 N N . ASN A 1 247 ? -9.475 -4.564 27.600 1.00 93.56 247 ASN A N 1
ATOM 1965 C CA . ASN A 1 247 ? -10.597 -4.499 28.534 1.00 93.56 247 ASN A CA 1
ATOM 1966 C C . ASN A 1 247 ? -11.708 -3.571 28.027 1.00 93.56 247 ASN A C 1
ATOM 1968 O O . ASN A 1 247 ? -12.889 -3.890 28.175 1.00 93.56 247 ASN A O 1
ATOM 1972 N N . TRP A 1 248 ? -11.347 -2.449 27.400 1.00 94.88 248 TRP A N 1
ATOM 1973 C CA . TRP A 1 248 ? -12.313 -1.546 26.787 1.00 94.88 248 TRP A CA 1
ATOM 1974 C C . TRP A 1 248 ? -13.063 -2.241 25.651 1.00 94.88 248 TRP A C 1
ATOM 1976 O O . TRP A 1 248 ? -14.291 -2.227 25.665 1.00 94.88 248 TRP A O 1
ATOM 1986 N N . LEU A 1 249 ? -12.359 -2.912 24.735 1.00 96.00 249 LEU A N 1
ATOM 1987 C CA . LEU A 1 249 ? -12.956 -3.681 23.638 1.00 96.00 249 LEU A CA 1
ATOM 1988 C C . LEU A 1 249 ? -13.868 -4.810 24.142 1.00 96.00 249 LEU A C 1
ATOM 1990 O O . LEU A 1 249 ? -14.996 -4.935 23.672 1.00 96.00 249 LEU A O 1
ATOM 1994 N N . ASN A 1 250 ? -13.427 -5.571 25.147 1.00 96.38 250 ASN A N 1
ATOM 1995 C CA . ASN A 1 250 ? -14.204 -6.649 25.773 1.00 96.38 250 ASN A CA 1
ATOM 1996 C C . ASN A 1 250 ? -15.483 -6.152 26.467 1.00 96.38 250 ASN A C 1
ATOM 19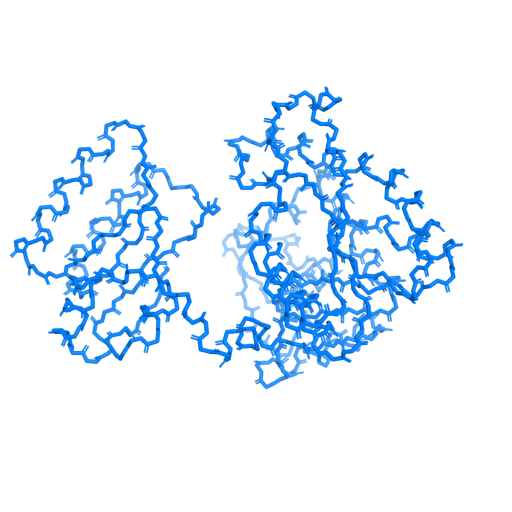98 O O . ASN A 1 250 ? -16.402 -6.932 26.702 1.00 96.38 250 ASN A O 1
ATOM 2002 N N . SER A 1 251 ? -15.551 -4.865 26.823 1.00 96.00 251 SER A N 1
ATOM 2003 C CA . SER A 1 251 ? -16.743 -4.260 27.432 1.00 96.00 251 SER A CA 1
ATOM 2004 C C . SER A 1 251 ? -17.817 -3.846 26.418 1.00 96.00 251 SER A C 1
ATOM 2006 O O . SER A 1 251 ? -18.882 -3.375 26.821 1.00 96.00 251 SER A O 1
ATOM 2008 N N . LYS A 1 252 ? -17.534 -3.955 25.114 1.00 97.25 252 LYS A N 1
ATOM 2009 C CA . LYS A 1 252 ? -18.427 -3.529 24.033 1.00 97.25 252 LYS A CA 1
ATOM 2010 C C . LYS A 1 252 ? -19.185 -4.710 23.446 1.00 97.25 252 LYS A C 1
ATOM 2012 O O . LYS A 1 252 ? -18.706 -5.839 23.447 1.00 97.25 252 LYS A O 1
ATOM 2017 N N . GLU A 1 253 ? -20.374 -4.422 22.931 1.00 97.75 253 GLU A N 1
ATOM 2018 C CA . GLU A 1 253 ? -21.155 -5.394 22.171 1.00 97.75 253 GLU A CA 1
ATOM 2019 C C . GLU A 1 253 ? -20.439 -5.738 20.860 1.00 97.75 253 GLU A C 1
ATOM 2021 O O . GLU A 1 253 ? -19.651 -4.937 20.340 1.00 97.75 253 GLU A O 1
ATOM 2026 N N . ASN A 1 254 ? -20.728 -6.920 20.319 1.00 98.25 254 ASN A N 1
ATOM 2027 C CA . ASN A 1 254 ? -20.208 -7.325 19.018 1.00 98.25 254 ASN A CA 1
ATOM 2028 C C . ASN A 1 254 ? -20.622 -6.323 17.933 1.00 98.25 254 ASN A C 1
ATOM 2030 O O . ASN A 1 254 ? -21.711 -5.752 17.998 1.00 98.25 254 ASN A O 1
ATOM 2034 N N . ASP A 1 255 ? -19.737 -6.103 16.962 1.00 98.12 255 ASP A N 1
ATOM 2035 C CA . ASP A 1 255 ? -19.955 -5.213 15.815 1.00 98.12 255 ASP A CA 1
ATOM 2036 C C . ASP A 1 255 ? -20.356 -3.762 16.179 1.00 98.12 255 ASP A C 1
ATOM 2038 O O . ASP A 1 255 ? -20.942 -3.040 15.372 1.00 98.12 255 ASP A O 1
ATOM 2042 N N . SER A 1 256 ? -20.046 -3.299 17.398 1.00 97.88 256 SER A N 1
ATOM 2043 C CA . SER A 1 256 ? -20.492 -1.995 17.919 1.00 97.88 256 SER A CA 1
ATOM 2044 C C . SER A 1 256 ? -19.420 -0.897 17.915 1.00 97.88 256 SER A C 1
ATOM 2046 O O . SER A 1 256 ? -19.718 0.253 18.263 1.00 97.88 256 SER A O 1
ATOM 2048 N N . VAL A 1 257 ? -18.179 -1.234 17.549 1.00 98.25 257 VAL A N 1
ATOM 2049 C CA . VAL A 1 257 ? -17.014 -0.338 17.550 1.00 98.25 257 VAL A CA 1
ATOM 2050 C C . VAL A 1 257 ? -16.555 -0.034 16.126 1.00 98.25 257 VAL A C 1
ATOM 2052 O O . VAL A 1 257 ? -16.277 -0.938 15.340 1.00 98.25 257 VAL A O 1
ATOM 2055 N N . LEU A 1 258 ? -16.401 1.254 15.824 1.00 98.38 258 LEU A N 1
ATOM 2056 C CA . LEU A 1 258 ? -15.752 1.753 14.617 1.00 98.38 258 LEU A CA 1
ATOM 2057 C C . LEU A 1 258 ? -14.243 1.907 14.853 1.00 98.38 258 LEU A C 1
ATOM 2059 O O . LEU A 1 258 ? -13.827 2.665 15.729 1.00 98.38 258 LEU A O 1
ATOM 2063 N N . TYR A 1 259 ? -13.411 1.226 14.072 1.00 98.25 259 TYR A N 1
ATOM 2064 C CA . TYR A 1 259 ? -11.966 1.450 14.071 1.00 98.25 259 TYR A CA 1
ATOM 2065 C C . TYR A 1 259 ? -11.597 2.516 13.037 1.00 98.25 259 TYR A C 1
ATOM 2067 O O . TYR A 1 259 ? -11.871 2.354 11.857 1.00 98.25 259 TYR A O 1
ATOM 2075 N N . VAL A 1 260 ? -10.958 3.600 13.462 1.00 98.00 260 VAL A N 1
ATOM 2076 C CA . VAL A 1 260 ? -10.562 4.716 12.598 1.00 98.00 260 VAL A CA 1
ATOM 2077 C C . VAL A 1 260 ? -9.041 4.782 12.552 1.00 98.00 260 VAL A C 1
ATOM 2079 O O . VAL A 1 260 ? -8.390 5.006 13.578 1.00 98.00 260 VAL A O 1
ATOM 2082 N N . SER A 1 261 ? -8.453 4.585 11.373 1.00 96.31 261 SER A N 1
ATOM 2083 C CA . SER A 1 261 ? -7.005 4.647 11.166 1.00 96.31 261 SER A CA 1
ATOM 2084 C C . SER A 1 261 ? -6.659 4.934 9.709 1.00 96.31 261 SER A C 1
ATOM 2086 O O . SER A 1 261 ? -6.797 4.091 8.830 1.00 96.31 261 SER A O 1
ATOM 2088 N N . PHE A 1 262 ? -6.061 6.101 9.470 1.00 94.56 262 PHE A N 1
ATOM 2089 C CA . PHE A 1 262 ? -5.623 6.519 8.134 1.00 94.56 262 PHE A CA 1
ATOM 2090 C C . PHE A 1 262 ? -4.197 6.061 7.780 1.00 94.56 262 PHE A C 1
ATOM 2092 O O . PHE A 1 262 ? -3.621 6.505 6.781 1.00 94.56 262 PHE A O 1
ATOM 2099 N N . GLY A 1 263 ? -3.599 5.204 8.612 1.00 91.25 263 GLY A N 1
ATOM 2100 C CA . GLY A 1 263 ? -2.227 4.729 8.454 1.00 91.25 263 GLY A CA 1
ATOM 2101 C C . GLY A 1 263 ? -1.159 5.819 8.615 1.00 91.25 263 GLY A C 1
ATOM 2102 O O . GLY A 1 263 ? -1.426 6.988 8.887 1.00 91.25 263 GLY A O 1
ATOM 2103 N N . SER A 1 264 ? 0.105 5.430 8.447 1.00 86.06 264 SER A N 1
ATOM 2104 C CA . SER A 1 264 ? 1.255 6.309 8.707 1.00 86.06 264 SER A CA 1
ATOM 2105 C C . SER A 1 264 ? 1.600 7.266 7.563 1.00 86.06 264 SER A C 1
ATOM 2107 O O . SER A 1 264 ? 2.428 8.159 7.756 1.00 86.06 264 SER A O 1
ATOM 2109 N N . LEU A 1 265 ? 1.033 7.070 6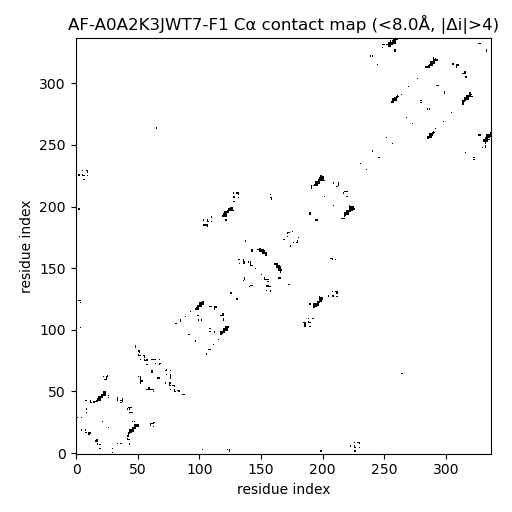.369 1.00 85.94 265 LEU A N 1
ATOM 2110 C CA . LEU A 1 265 ? 1.308 7.902 5.190 1.00 85.94 265 LEU A CA 1
ATOM 2111 C C . LEU A 1 265 ? 0.424 9.151 5.144 1.00 85.94 265 LEU A C 1
ATOM 2113 O O . LEU A 1 265 ? 0.875 10.199 4.691 1.00 85.94 265 LEU A O 1
ATOM 2117 N N . THR A 1 266 ? -0.798 9.064 5.663 1.00 88.56 266 THR A N 1
ATOM 2118 C CA . THR A 1 266 ? -1.755 10.169 5.613 1.00 88.56 266 THR A CA 1
ATOM 2119 C C . THR A 1 266 ? -1.328 11.312 6.536 1.00 88.56 266 THR A C 1
ATOM 2121 O O . THR A 1 266 ? -0.786 11.111 7.630 1.00 88.56 266 THR A O 1
ATOM 2124 N N . ARG A 1 267 ? -1.548 12.545 6.075 1.00 85.62 267 ARG A N 1
ATOM 2125 C CA . ARG A 1 267 ? -1.376 13.780 6.846 1.00 85.62 267 ARG A CA 1
ATOM 2126 C C . ARG A 1 267 ? -2.708 14.514 6.817 1.00 85.62 267 ARG A C 1
ATOM 2128 O O . ARG A 1 267 ? -3.175 14.881 5.745 1.00 85.62 267 ARG A O 1
ATOM 2135 N N . LEU A 1 268 ? -3.323 14.681 7.981 1.00 89.06 268 LEU A N 1
ATOM 2136 C CA . LEU A 1 268 ? -4.585 15.399 8.114 1.00 89.06 268 LEU A CA 1
ATOM 2137 C C . LEU A 1 268 ? -4.292 16.842 8.510 1.00 89.06 268 LEU A C 1
ATOM 2139 O O . LEU A 1 268 ? -3.421 17.088 9.341 1.00 89.06 268 LEU A O 1
ATOM 2143 N N . SER A 1 269 ? -5.010 17.787 7.906 1.00 90.38 269 SER A N 1
ATOM 2144 C CA . SER A 1 269 ? -4.989 19.174 8.364 1.00 90.38 269 SER A CA 1
ATOM 2145 C C . SER A 1 269 ? -5.725 19.294 9.697 1.00 90.38 269 SER A C 1
ATOM 2147 O O . SER A 1 269 ? -6.635 18.510 9.979 1.00 90.38 269 SER A O 1
ATOM 2149 N N . TYR A 1 270 ? -5.402 20.324 10.482 1.00 90.25 270 TYR A N 1
ATOM 2150 C CA . TYR A 1 270 ? -6.131 20.615 11.715 1.00 90.25 270 TYR A CA 1
ATOM 2151 C C . TYR A 1 270 ? -7.647 20.700 11.498 1.00 90.25 270 TYR A C 1
ATOM 2153 O O . TYR A 1 270 ? -8.419 20.102 12.239 1.00 90.25 270 TYR A O 1
ATOM 2161 N N . ALA A 1 271 ? -8.081 21.390 10.437 1.00 93.31 271 ALA A N 1
ATOM 2162 C CA . ALA A 1 271 ? -9.497 21.501 10.100 1.00 93.31 271 ALA A CA 1
ATOM 2163 C C . ALA A 1 271 ? -10.143 20.120 9.888 1.00 93.31 271 ALA A C 1
ATOM 2165 O O . ALA A 1 271 ? -11.223 19.859 10.407 1.00 93.31 271 ALA A O 1
ATOM 2166 N N . GLN A 1 272 ? -9.454 19.202 9.203 1.00 94.62 272 GLN A N 1
ATOM 2167 C CA . GLN A 1 272 ? -9.955 17.845 8.992 1.00 94.62 272 GLN A CA 1
ATOM 2168 C C . GLN A 1 272 ? -10.027 17.038 10.298 1.00 94.62 272 GLN A C 1
ATOM 2170 O O . GLN A 1 272 ? -10.969 16.272 10.490 1.00 94.62 272 GLN A O 1
ATOM 2175 N N . ILE A 1 273 ? -9.058 17.216 11.200 1.00 93.94 273 ILE A N 1
ATOM 2176 C CA . ILE A 1 273 ? -9.041 16.596 12.535 1.00 93.94 273 ILE A CA 1
ATOM 2177 C C . ILE A 1 273 ? -10.233 17.076 13.362 1.00 93.94 273 ILE A C 1
ATOM 2179 O O . ILE A 1 273 ? -10.914 16.260 13.978 1.00 93.94 273 ILE A O 1
ATOM 2183 N N . VAL A 1 274 ? -10.510 18.381 13.345 1.00 93.88 274 VAL A N 1
ATOM 2184 C CA . VAL A 1 274 ? -11.658 18.983 14.035 1.00 93.88 274 VAL A CA 1
ATOM 2185 C C . VAL A 1 274 ? -12.975 18.385 13.531 1.00 93.88 274 VAL A C 1
ATOM 2187 O O . VAL A 1 274 ? -13.793 17.952 14.341 1.00 93.88 274 VAL A O 1
ATOM 2190 N N . GLU A 1 275 ? -13.158 18.282 12.214 1.00 97.00 275 GLU A N 1
ATOM 2191 C CA . GLU A 1 275 ? -14.365 17.678 11.630 1.00 97.00 275 GLU A CA 1
ATOM 2192 C C . GLU A 1 275 ? -14.501 16.186 11.963 1.00 97.00 275 GLU A C 1
ATOM 2194 O O . GLU A 1 275 ? -15.601 15.718 12.255 1.00 97.00 275 GLU A O 1
ATOM 2199 N N . ILE A 1 276 ? -13.395 15.432 11.995 1.00 96.31 276 ILE A N 1
ATOM 2200 C CA . ILE A 1 276 ? -13.415 14.024 12.423 1.00 96.31 276 ILE A CA 1
ATOM 2201 C C . ILE A 1 276 ? -13.852 13.916 13.886 1.00 96.31 276 ILE A C 1
ATOM 2203 O O . ILE A 1 276 ? -14.716 13.098 14.196 1.00 96.31 276 ILE A O 1
ATOM 2207 N N . VAL A 1 277 ? -13.313 14.752 14.779 1.00 95.06 277 VAL A N 1
ATOM 2208 C CA . VAL A 1 277 ? -13.715 14.773 16.195 1.00 95.06 277 VAL A CA 1
ATOM 2209 C C . VAL A 1 277 ? -15.213 15.030 16.330 1.00 95.06 277 VAL A C 1
ATOM 2211 O O . VAL A 1 277 ? -15.907 14.254 16.989 1.00 95.06 277 VAL A O 1
ATOM 2214 N N . TYR A 1 278 ? -15.732 16.068 15.670 1.00 95.25 278 TYR A N 1
ATOM 2215 C CA . TYR A 1 278 ? -17.161 16.370 15.721 1.00 95.25 278 TYR A CA 1
ATOM 2216 C C . TYR A 1 278 ? -18.015 15.257 15.113 1.00 95.25 278 TYR A C 1
ATOM 2218 O O . TYR A 1 278 ? -19.038 14.891 15.697 1.00 95.25 278 TYR A O 1
ATOM 2226 N N . GLY A 1 279 ? -17.594 14.685 13.983 1.00 96.31 279 GLY A N 1
ATOM 2227 C CA . GLY A 1 279 ? -18.265 13.554 13.349 1.00 96.31 279 GLY A CA 1
ATOM 2228 C C . GLY A 1 279 ? -18.355 12.349 14.283 1.00 96.31 279 GLY A C 1
ATOM 2229 O O . GLY A 1 279 ? -19.440 11.800 14.474 1.00 96.31 279 GLY A O 1
ATOM 2230 N N . LEU A 1 280 ? -17.250 11.989 14.938 1.00 96.06 280 LEU A N 1
ATOM 2231 C CA . LEU A 1 280 ? -17.197 10.883 15.893 1.00 96.06 280 LEU A CA 1
ATOM 2232 C C . LEU A 1 280 ? -18.092 11.132 17.113 1.00 96.06 280 LEU A C 1
ATOM 2234 O O . LEU A 1 280 ? -18.904 10.267 17.448 1.00 96.06 280 LEU A O 1
ATOM 2238 N N . GLU A 1 281 ? -18.024 12.316 17.730 1.00 92.88 281 GLU A N 1
ATOM 2239 C CA . GLU A 1 281 ? -18.874 12.672 18.878 1.00 92.88 281 GLU A CA 1
ATOM 2240 C C . GLU A 1 281 ? -20.368 12.641 18.526 1.00 92.88 281 GLU A C 1
ATOM 2242 O O . GLU A 1 281 ? -21.185 12.146 19.309 1.00 92.88 281 GLU A O 1
ATOM 2247 N N . LYS A 1 282 ? -20.739 13.159 17.349 1.00 94.38 282 LYS A N 1
ATOM 2248 C CA . LYS A 1 282 ? -22.137 13.239 16.902 1.00 94.38 282 LYS A CA 1
ATOM 2249 C C . LYS A 1 282 ? -22.684 11.920 16.376 1.00 94.38 282 LYS A C 1
ATOM 2251 O O . LYS A 1 282 ? -23.893 11.721 16.457 1.00 94.38 282 LYS A O 1
ATOM 2256 N N . SER A 1 283 ? -21.825 11.025 15.887 1.00 94.38 283 SER A N 1
ATOM 2257 C CA . SER A 1 283 ? -22.232 9.709 15.383 1.00 94.38 283 SER A CA 1
ATOM 2258 C C . SER A 1 283 ? -22.916 8.853 16.453 1.00 94.38 283 SER A C 1
ATOM 2260 O O . SER A 1 283 ? -23.769 8.027 16.146 1.00 94.38 283 SER A O 1
ATOM 2262 N N . GLY A 1 284 ? -22.545 9.042 17.724 1.00 90.94 284 GLY A N 1
ATOM 2263 C CA . GLY A 1 284 ? -23.060 8.263 18.846 1.00 90.94 284 GLY A CA 1
ATOM 2264 C C . GLY A 1 284 ? -22.528 6.826 18.942 1.00 90.94 284 GLY A C 1
ATOM 2265 O O . GLY A 1 284 ? -22.830 6.171 19.944 1.00 90.94 284 GLY A O 1
ATOM 2266 N N . HIS A 1 285 ? -21.732 6.365 17.969 1.00 95.00 285 HIS A N 1
ATOM 2267 C CA . HIS A 1 285 ? -21.108 5.040 17.944 1.00 95.00 285 HIS A CA 1
ATOM 2268 C C . HIS A 1 285 ? -19.938 4.930 18.929 1.00 95.00 285 HIS A C 1
ATOM 2270 O O . HIS A 1 285 ? -19.331 5.937 19.302 1.00 95.00 285 HIS A O 1
ATOM 2276 N N . ASN A 1 286 ? -19.600 3.699 19.337 1.00 97.56 286 ASN A N 1
ATOM 2277 C CA . ASN A 1 286 ? -18.314 3.473 19.988 1.00 97.56 286 ASN A CA 1
ATOM 2278 C C . ASN A 1 286 ? -17.207 3.519 18.934 1.00 97.56 286 ASN A C 1
ATOM 2280 O O . ASN A 1 286 ? -17.406 3.037 17.820 1.00 97.56 286 ASN A O 1
ATOM 2284 N N . PHE A 1 287 ? -16.033 4.042 19.274 1.00 97.88 287 PHE A N 1
ATOM 2285 C CA . PHE A 1 287 ? -14.926 4.077 18.320 1.00 97.88 287 PHE A CA 1
ATOM 2286 C C . PHE A 1 287 ? -13.550 3.963 18.966 1.00 97.88 287 PHE A C 1
ATOM 2288 O O . PHE A 1 287 ? -13.334 4.358 20.111 1.00 97.88 287 PHE A O 1
ATOM 2295 N N . ILE A 1 288 ? -12.602 3.465 18.184 1.00 97.25 288 ILE A N 1
ATOM 2296 C CA . ILE A 1 288 ? -11.170 3.577 18.446 1.00 97.25 288 ILE A CA 1
ATOM 2297 C C . ILE A 1 288 ? -10.594 4.450 17.345 1.00 97.25 288 ILE A C 1
ATOM 2299 O O . ILE A 1 288 ? -10.783 4.137 16.174 1.00 97.25 288 ILE A O 1
ATOM 2303 N N . TRP A 1 289 ? -9.866 5.505 17.696 1.00 96.56 289 TRP A N 1
ATOM 2304 C CA . TRP A 1 289 ? -9.184 6.336 16.709 1.00 96.56 289 TRP A CA 1
ATOM 2305 C C . TRP A 1 289 ? -7.676 6.338 16.931 1.00 96.56 289 TRP A C 1
ATOM 2307 O O . TRP A 1 289 ? -7.188 6.706 18.001 1.00 96.56 289 TRP A O 1
ATOM 2317 N N . VAL A 1 290 ? -6.936 5.919 15.903 1.00 95.25 290 VAL A N 1
ATOM 2318 C CA . VAL A 1 290 ? -5.476 5.998 15.873 1.00 95.25 290 VAL A CA 1
ATOM 2319 C C . VAL A 1 290 ? -5.062 7.360 15.341 1.00 95.25 290 VAL A C 1
ATOM 2321 O O . VAL A 1 290 ? -5.314 7.699 14.183 1.00 95.25 290 VAL A O 1
ATOM 2324 N N . VAL A 1 291 ? -4.394 8.134 16.189 1.00 91.31 291 VAL A N 1
ATOM 2325 C CA . VAL A 1 291 ? -4.003 9.508 15.896 1.00 91.31 291 VAL A CA 1
ATOM 2326 C C . VAL A 1 291 ? -2.489 9.610 15.887 1.00 91.31 291 VAL A C 1
ATOM 2328 O O . VAL A 1 291 ? -1.808 9.239 16.845 1.00 91.31 291 VAL A O 1
ATOM 2331 N N . ARG A 1 292 ? -1.929 10.131 14.795 1.00 84.75 292 ARG A N 1
ATOM 2332 C CA . ARG A 1 292 ? -0.513 10.498 14.763 1.00 84.75 292 ARG A CA 1
ATOM 2333 C C . ARG A 1 292 ? -0.310 11.691 15.688 1.00 84.75 292 ARG A C 1
ATOM 2335 O O . ARG A 1 292 ? -1.058 12.656 15.592 1.00 84.75 292 ARG A O 1
ATOM 2342 N N . LYS A 1 293 ? 0.702 11.651 16.553 1.00 74.00 293 LYS A N 1
ATOM 2343 C CA . LYS A 1 293 ? 1.037 12.805 17.388 1.00 74.00 293 LYS A CA 1
ATOM 2344 C C . LYS A 1 293 ? 1.431 13.985 16.495 1.00 74.00 293 LYS A C 1
ATOM 2346 O O . LYS A 1 293 ? 2.220 13.818 15.564 1.00 74.00 293 LYS A O 1
ATOM 2351 N N . ILE A 1 294 ? 0.859 15.149 16.779 1.00 69.19 294 ILE A N 1
ATOM 2352 C CA . ILE A 1 294 ? 1.124 16.395 16.060 1.00 69.19 294 ILE A CA 1
ATOM 2353 C C . ILE A 1 294 ? 1.793 17.342 17.046 1.00 69.19 294 ILE A C 1
ATOM 2355 O O . ILE A 1 294 ? 1.301 17.530 18.157 1.00 69.19 294 ILE A O 1
ATOM 2359 N N . ASP A 1 295 ? 2.934 17.905 16.661 1.00 60.06 295 ASP A N 1
ATOM 2360 C CA . ASP A 1 295 ? 3.625 18.899 17.475 1.00 60.06 295 ASP A CA 1
ATOM 2361 C C . ASP A 1 295 ? 2.940 20.264 17.274 1.00 60.06 295 ASP A C 1
ATOM 2363 O O . ASP A 1 295 ? 2.925 20.791 16.163 1.00 60.06 295 ASP A O 1
ATOM 2367 N N . GLY A 1 296 ? 2.338 20.836 18.327 1.00 64.19 296 GLY A N 1
ATOM 2368 C CA . GLY A 1 296 ? 1.706 22.165 18.281 1.00 64.19 296 GLY A CA 1
ATOM 2369 C C . GLY A 1 296 ? 0.389 22.284 19.060 1.00 64.19 296 GLY A C 1
ATOM 2370 O O . GLY A 1 296 ? 0.066 21.444 19.895 1.00 64.19 296 GLY A O 1
ATOM 2371 N N . ASN A 1 297 ? -0.387 23.341 18.777 1.00 59.72 297 ASN A N 1
ATOM 2372 C CA . ASN A 1 297 ? -1.657 23.661 19.461 1.00 59.72 297 ASN A CA 1
ATOM 2373 C C . ASN A 1 297 ? -2.736 22.565 19.334 1.00 59.72 297 ASN A C 1
ATOM 2375 O O . ASN A 1 297 ? -3.648 22.498 20.156 1.00 59.72 297 ASN A O 1
ATOM 2379 N N . GLU A 1 298 ? -2.631 21.704 18.321 1.00 64.19 298 GLU A N 1
ATOM 2380 C CA . GLU A 1 298 ? -3.568 20.605 18.050 1.00 64.19 298 GLU A CA 1
ATOM 2381 C C . GLU A 1 298 ? -3.570 19.546 19.169 1.00 64.19 298 GLU A C 1
ATOM 2383 O O . GLU A 1 298 ? -4.595 18.918 19.440 1.00 64.19 298 GLU A O 1
ATOM 2388 N N . ASP A 1 299 ? -2.442 19.408 19.875 1.00 73.31 299 ASP A N 1
ATOM 2389 C CA . ASP A 1 299 ? -2.266 18.500 21.012 1.00 73.31 299 ASP A CA 1
ATOM 2390 C C . ASP A 1 299 ? -3.221 18.843 22.171 1.00 73.31 299 ASP A C 1
ATOM 2392 O O . ASP A 1 299 ? -3.760 17.949 22.820 1.00 73.31 299 ASP A O 1
ATOM 2396 N N . GLY A 1 300 ? -3.510 20.131 22.397 1.00 84.12 300 GLY A N 1
ATOM 2397 C CA . GLY A 1 300 ? -4.456 20.567 23.431 1.00 84.12 300 GLY A CA 1
ATOM 2398 C C . GLY A 1 300 ? -5.898 20.153 23.123 1.00 84.12 300 GLY A C 1
ATOM 2399 O O . GLY A 1 300 ? -6.565 19.552 23.963 1.00 84.12 300 GLY A O 1
ATOM 2400 N N . PHE A 1 301 ? -6.352 20.399 21.891 1.00 89.00 301 PHE A N 1
ATOM 2401 C CA . PHE A 1 301 ? -7.711 20.063 21.454 1.00 89.00 301 PHE A CA 1
ATOM 2402 C C . PHE A 1 301 ? -7.993 18.555 21.534 1.00 89.00 301 PHE A C 1
ATOM 2404 O O . PHE A 1 301 ? -9.042 18.139 22.036 1.00 89.00 301 PHE A O 1
ATOM 2411 N N . LEU A 1 302 ? -7.046 17.727 21.085 1.00 90.56 302 LEU A N 1
ATOM 2412 C CA . LEU A 1 302 ? -7.185 16.271 21.131 1.00 90.56 302 LEU A CA 1
ATOM 2413 C C . LEU A 1 302 ? -7.087 15.709 22.555 1.00 90.56 302 LEU A C 1
ATOM 2415 O O . LEU A 1 302 ? -7.772 14.736 22.859 1.00 90.56 302 LEU A O 1
ATOM 2419 N N . LYS A 1 303 ? -6.312 16.331 23.451 1.00 88.56 303 LYS A N 1
ATOM 2420 C CA . LYS A 1 303 ? -6.295 15.971 24.881 1.00 88.56 303 LYS A CA 1
ATOM 2421 C C . LYS A 1 303 ? -7.615 16.294 25.576 1.00 88.56 303 LYS A C 1
ATOM 2423 O O . LYS A 1 303 ? -8.114 15.478 26.353 1.00 88.56 303 LYS A O 1
ATOM 2428 N N . ASP A 1 304 ? -8.206 17.447 25.272 1.00 91.06 304 ASP A N 1
ATOM 2429 C CA . ASP A 1 304 ? -9.536 17.800 25.775 1.00 91.06 304 ASP A CA 1
ATOM 2430 C C . ASP A 1 304 ? -10.591 16.820 25.258 1.00 91.06 304 ASP A C 1
ATOM 2432 O O . ASP A 1 304 ? -11.488 16.413 26.000 1.00 91.06 304 ASP A O 1
ATOM 2436 N N . PHE A 1 305 ? -10.472 16.405 23.996 1.00 92.00 305 PHE A N 1
ATOM 2437 C CA . PHE A 1 305 ? -11.311 15.361 23.423 1.00 92.00 305 PHE A CA 1
ATOM 2438 C C . PHE A 1 305 ? -11.115 14.012 24.126 1.00 92.00 305 PHE A C 1
ATOM 2440 O O . PHE A 1 305 ? -12.094 13.417 24.573 1.00 92.00 305 PHE A O 1
ATOM 2447 N N . GLU A 1 306 ? -9.873 13.570 24.334 1.00 91.50 306 GLU A N 1
ATOM 2448 C CA . GLU A 1 306 ? -9.552 12.336 25.061 1.00 91.50 306 GLU A CA 1
ATOM 2449 C C . GLU A 1 306 ? -10.188 12.317 26.461 1.00 91.50 306 GLU A C 1
ATOM 2451 O O . GLU A 1 306 ? -10.746 11.303 26.889 1.00 91.50 306 GLU A O 1
ATOM 2456 N N . LYS A 1 307 ? -10.180 13.457 27.165 1.00 90.94 307 LYS A N 1
ATOM 2457 C CA . LYS A 1 307 ? -10.841 13.597 28.468 1.00 90.94 307 LYS A CA 1
ATOM 2458 C C . LYS A 1 307 ? -12.357 13.381 28.370 1.00 90.94 307 LYS A C 1
ATOM 2460 O O . LYS A 1 307 ? -12.904 12.596 29.146 1.00 90.94 307 LYS A O 1
ATOM 2465 N N . ARG A 1 308 ? -13.028 14.007 27.394 1.00 91.88 308 ARG A N 1
ATOM 2466 C CA . ARG A 1 308 ? -14.473 13.806 27.152 1.00 91.88 308 ARG A CA 1
ATOM 2467 C C . ARG A 1 308 ? -14.803 12.350 26.800 1.00 91.88 308 A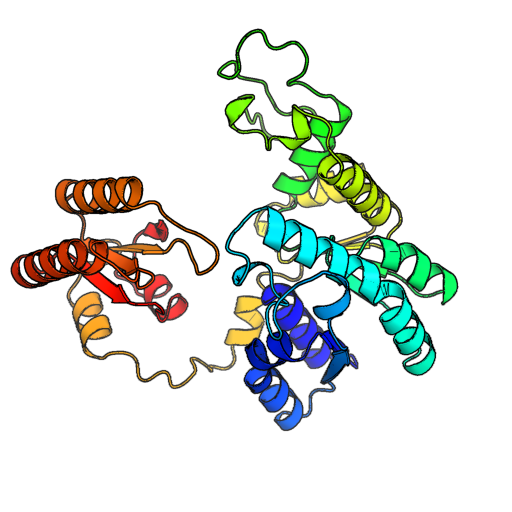RG A C 1
ATOM 2469 O O . ARG A 1 308 ? -15.861 11.835 27.177 1.00 91.88 308 ARG A O 1
ATOM 2476 N N . LEU A 1 309 ? -13.897 11.646 26.121 1.00 90.31 309 LEU A N 1
ATOM 2477 C CA . LEU A 1 309 ? -14.060 10.218 25.826 1.00 90.31 309 LEU A CA 1
ATOM 2478 C C . LEU A 1 309 ? -13.948 9.339 27.067 1.00 90.31 309 LEU A C 1
ATOM 2480 O O . LEU A 1 309 ? -14.761 8.428 27.227 1.00 90.31 309 LEU A O 1
ATOM 2484 N N . LYS A 1 310 ? -13.015 9.642 27.975 1.00 85.38 310 LYS A N 1
ATOM 2485 C CA . LYS A 1 310 ? -12.896 8.936 29.261 1.00 85.38 310 LYS A CA 1
ATOM 2486 C C . LYS A 1 310 ? -14.161 9.090 30.110 1.00 85.38 310 LYS A C 1
ATOM 2488 O O . LYS A 1 310 ? -14.618 8.113 30.699 1.00 85.38 310 LYS A O 1
ATOM 2493 N N . GLU A 1 311 ? -14.760 10.280 30.121 1.00 88.00 311 GLU A N 1
ATOM 2494 C CA . GLU A 1 311 ? -16.010 10.556 30.845 1.00 88.00 311 GLU A CA 1
ATOM 2495 C C . GLU A 1 311 ? -17.217 9.835 30.222 1.00 88.00 311 GLU A C 1
ATOM 2497 O O . GLU A 1 311 ? -18.012 9.220 30.932 1.00 88.00 311 GLU A O 1
ATOM 2502 N N . SER A 1 312 ? -17.339 9.856 28.891 1.00 88.81 312 SER A N 1
ATOM 2503 C CA . SER A 1 312 ? -18.457 9.216 28.180 1.00 88.81 312 SER A CA 1
ATOM 2504 C C . SER A 1 312 ? -18.318 7.697 28.031 1.00 88.81 312 SER A C 1
ATOM 2506 O O . SER A 1 312 ? -19.309 7.018 27.760 1.00 88.81 312 SER A O 1
ATOM 2508 N N . LYS A 1 313 ? -17.100 7.156 28.171 1.00 88.31 313 LYS A N 1
ATOM 2509 C CA . LYS A 1 313 ? -16.723 5.759 27.886 1.00 88.31 313 LYS A CA 1
ATOM 2510 C C . LYS A 1 313 ? -17.054 5.296 26.461 1.00 88.31 313 LYS A C 1
ATOM 2512 O O . LYS A 1 313 ? -17.102 4.090 26.211 1.00 88.31 313 LYS A O 1
ATOM 2517 N N . LYS A 1 314 ? -17.282 6.222 25.523 1.00 89.56 314 LYS A N 1
ATOM 2518 C CA . LYS A 1 314 ? -17.690 5.912 24.142 1.00 89.56 314 LYS A CA 1
ATOM 2519 C C . LYS A 1 314 ? -16.534 5.813 23.152 1.00 89.56 314 LYS A C 1
ATOM 2521 O O . LYS A 1 314 ? -16.711 5.215 22.102 1.00 89.56 314 LYS A O 1
ATOM 2526 N N . GLY A 1 315 ? -15.352 6.329 23.474 1.00 93.19 315 GLY A N 1
ATOM 2527 C CA . GLY A 1 315 ? -14.214 6.265 22.560 1.00 93.19 315 GLY A CA 1
ATOM 2528 C C . GLY A 1 315 ? -12.904 5.910 23.241 1.00 93.19 315 GLY A C 1
ATOM 2529 O O . GLY A 1 315 ? -12.773 6.043 24.459 1.00 93.19 315 GLY A O 1
ATOM 2530 N N . TYR A 1 316 ? -11.940 5.489 22.428 1.00 93.94 316 TYR A N 1
ATOM 2531 C CA . TYR A 1 316 ? -10.554 5.248 22.819 1.00 93.94 316 TYR A CA 1
ATOM 2532 C C . TYR A 1 316 ? -9.620 5.907 21.797 1.00 93.94 316 TYR A C 1
ATOM 2534 O O . TYR A 1 316 ? -9.773 5.695 20.593 1.00 93.94 316 TYR A O 1
ATOM 2542 N N . ILE A 1 317 ? -8.653 6.704 22.255 1.00 92.69 317 ILE A N 1
ATOM 2543 C CA . ILE A 1 317 ? -7.619 7.287 21.388 1.00 92.69 317 ILE A CA 1
ATOM 2544 C C . ILE A 1 317 ? -6.336 6.490 21.569 1.00 92.69 317 ILE A C 1
ATOM 2546 O O . ILE A 1 317 ? -5.901 6.252 22.693 1.00 92.69 317 ILE A O 1
ATOM 2550 N N . ILE A 1 318 ? -5.723 6.097 20.455 1.00 91.94 318 ILE A N 1
ATOM 2551 C CA . ILE A 1 318 ? -4.408 5.462 20.444 1.00 91.94 318 ILE A CA 1
ATOM 2552 C C . ILE A 1 318 ? -3.440 6.383 19.715 1.00 91.94 318 ILE A C 1
ATOM 2554 O O . ILE A 1 318 ? -3.671 6.772 18.572 1.00 91.94 318 ILE A O 1
ATOM 2558 N N . TRP A 1 319 ? -2.329 6.709 20.364 1.00 90.12 319 TRP A N 1
ATOM 2559 C CA . TRP A 1 319 ? -1.335 7.613 19.806 1.00 90.12 319 TRP A CA 1
ATOM 2560 C C . TRP A 1 319 ? -0.256 6.858 19.022 1.00 90.12 319 TRP A C 1
ATOM 2562 O O . TRP A 1 319 ? 0.384 5.945 19.538 1.00 90.12 319 TRP A O 1
ATOM 2572 N N . ASN A 1 320 ? 0.005 7.313 17.794 1.00 87.38 320 ASN A N 1
ATOM 2573 C CA . ASN A 1 320 ? 1.031 6.860 16.844 1.00 87.38 320 ASN A CA 1
ATOM 2574 C C . ASN A 1 320 ? 0.880 5.438 16.299 1.00 87.38 320 ASN A C 1
ATOM 2576 O O . ASN A 1 320 ? 0.899 5.257 15.082 1.00 87.38 320 ASN A O 1
ATOM 2580 N N . TRP A 1 321 ? 0.789 4.435 17.167 1.00 89.94 321 TRP A N 1
ATOM 2581 C CA . TRP A 1 321 ? 0.808 3.033 16.773 1.00 89.94 321 TRP A CA 1
ATOM 2582 C C . TRP A 1 321 ? -0.258 2.250 17.528 1.00 89.94 321 TRP A C 1
ATOM 2584 O O . TRP A 1 321 ? -0.378 2.370 18.743 1.00 89.94 321 TRP A O 1
ATOM 2594 N N . ALA A 1 322 ? -1.008 1.428 16.797 1.00 91.06 322 ALA A N 1
ATOM 2595 C CA . ALA A 1 322 ? -2.031 0.553 17.344 1.00 91.06 322 ALA A CA 1
ATOM 2596 C C . ALA A 1 322 ? -1.790 -0.894 16.899 1.00 91.06 322 ALA A C 1
ATOM 2598 O O . ALA A 1 322 ? -1.333 -1.108 15.769 1.00 91.06 322 ALA A O 1
ATOM 2599 N N . PRO A 1 323 ? -2.169 -1.891 17.720 1.00 90.88 323 PRO A N 1
ATOM 2600 C CA . PRO A 1 323 ? -2.164 -3.292 17.317 1.00 90.88 323 PRO A CA 1
ATOM 2601 C C . PRO A 1 323 ? -3.335 -3.554 16.348 1.00 90.88 323 PRO A C 1
ATOM 2603 O O . PRO A 1 323 ? -4.326 -4.189 16.696 1.00 90.88 323 PRO A O 1
ATOM 2606 N N . GLN A 1 324 ? -3.235 -3.028 15.122 1.00 92.50 324 GLN A N 1
ATOM 2607 C CA . GLN A 1 324 ? -4.333 -2.947 14.149 1.00 92.50 324 GLN A CA 1
ATOM 2608 C C . GLN A 1 324 ? -4.994 -4.304 13.874 1.00 92.50 324 GLN A C 1
ATOM 2610 O O . GLN A 1 324 ? -6.216 -4.389 13.883 1.00 92.50 324 GLN A O 1
ATOM 2615 N N . LEU A 1 325 ? -4.210 -5.370 13.672 1.00 90.56 325 LEU A N 1
ATOM 2616 C CA . LEU A 1 325 ? -4.761 -6.709 13.428 1.00 90.56 325 LEU A CA 1
ATOM 2617 C C . LEU A 1 325 ? -5.550 -7.242 14.627 1.00 90.56 325 LEU A C 1
ATOM 2619 O O . LEU A 1 325 ? -6.582 -7.873 14.441 1.00 90.56 325 LEU A O 1
ATOM 2623 N N . LEU A 1 326 ? -5.093 -6.968 15.850 1.00 90.81 326 LEU A N 1
ATOM 2624 C CA . LEU A 1 326 ? -5.802 -7.370 17.063 1.00 90.81 326 LEU A CA 1
ATOM 2625 C C . LEU A 1 326 ? -7.140 -6.640 17.180 1.00 90.81 326 LEU A C 1
ATOM 2627 O O . LEU A 1 326 ? -8.141 -7.276 17.485 1.00 90.81 326 LEU A O 1
ATOM 2631 N N . ILE A 1 327 ? -7.168 -5.333 16.901 1.00 94.88 327 ILE A N 1
ATOM 2632 C CA . ILE A 1 327 ? -8.404 -4.540 16.940 1.00 94.88 327 ILE A CA 1
ATOM 2633 C C . ILE A 1 327 ? -9.377 -5.020 15.858 1.00 94.88 327 ILE A C 1
ATOM 2635 O O . ILE A 1 327 ? -10.538 -5.272 16.158 1.00 94.88 327 ILE A O 1
ATOM 2639 N N . LEU A 1 328 ? -8.911 -5.191 14.618 1.00 95.25 328 LEU A N 1
ATOM 2640 C CA . LEU A 1 328 ? -9.757 -5.625 13.501 1.00 95.25 328 LEU A CA 1
ATOM 2641 C C . LEU A 1 328 ? -10.290 -7.053 13.659 1.00 95.25 328 LEU A C 1
ATOM 2643 O O . LEU A 1 328 ? -11.396 -7.330 13.213 1.00 95.25 328 LEU A O 1
ATOM 2647 N N . ASN A 1 329 ? -9.537 -7.943 14.309 1.00 93.44 329 ASN A N 1
ATOM 2648 C CA . ASN A 1 329 ? -9.981 -9.309 14.595 1.00 93.44 329 ASN A CA 1
ATOM 2649 C C . ASN A 1 329 ? -10.847 -9.411 15.865 1.00 93.44 329 ASN A C 1
ATOM 2651 O O . ASN A 1 329 ? -11.321 -10.500 16.191 1.00 93.44 329 ASN A O 1
ATOM 2655 N N . HIS A 1 330 ? -11.018 -8.321 16.618 1.00 96.12 330 HIS A N 1
ATOM 2656 C CA . HIS A 1 330 ? -11.808 -8.335 17.842 1.00 96.12 330 HIS A CA 1
ATOM 2657 C C . HIS A 1 330 ? -13.317 -8.340 17.519 1.00 96.12 330 HIS A C 1
ATOM 2659 O O . HIS A 1 330 ? -13.750 -7.487 16.746 1.00 96.12 330 HIS A O 1
ATOM 2665 N N . PRO A 1 331 ? -14.149 -9.193 18.158 1.00 97.81 331 PRO A N 1
ATOM 2666 C CA . PRO A 1 331 ? -15.587 -9.298 17.859 1.00 97.81 331 PRO A CA 1
ATOM 2667 C C . PRO A 1 331 ? -16.392 -7.999 17.998 1.00 97.81 331 PRO A C 1
ATOM 2669 O O . PRO A 1 331 ? -17.428 -7.835 17.369 1.00 97.81 331 PRO A O 1
ATOM 2672 N N . ALA A 1 332 ? -15.933 -7.071 18.840 1.00 98.19 332 ALA A N 1
ATOM 2673 C CA . ALA A 1 332 ? -16.566 -5.763 19.000 1.00 98.19 332 ALA A CA 1
ATOM 2674 C C . ALA A 1 332 ? -16.401 -4.830 17.787 1.00 98.19 332 ALA A C 1
ATOM 2676 O O . ALA A 1 332 ? -17.162 -3.873 17.662 1.00 98.19 332 ALA A O 1
ATOM 2677 N N . THR A 1 333 ? -15.411 -5.056 16.920 1.00 98.31 333 THR A N 1
ATOM 2678 C CA . THR A 1 333 ? -15.124 -4.167 15.787 1.00 98.31 333 THR A CA 1
ATOM 2679 C C . THR A 1 333 ? -16.068 -4.464 14.627 1.00 98.31 333 THR A C 1
ATOM 2681 O O . THR A 1 333 ? -15.944 -5.498 13.986 1.00 98.31 333 THR A O 1
ATOM 2684 N N . GLY A 1 334 ? -16.982 -3.535 14.339 1.00 97.69 334 GLY A N 1
ATOM 2685 C CA . GLY A 1 334 ? -17.995 -3.680 13.284 1.00 97.69 334 GLY A CA 1
ATOM 2686 C C . GLY A 1 334 ? -17.729 -2.863 12.019 1.00 97.69 334 GLY A C 1
ATOM 2687 O O . GLY A 1 334 ? -18.445 -3.003 11.030 1.00 97.69 334 GLY A O 1
ATOM 2688 N N . GLY A 1 335 ? -16.718 -1.991 12.022 1.00 97.38 335 GLY A N 1
ATOM 2689 C CA . GLY A 1 335 ? -16.392 -1.164 10.861 1.00 97.38 335 GLY A CA 1
ATOM 2690 C C . GLY A 1 335 ? -14.991 -0.569 10.911 1.00 97.38 335 GLY A C 1
ATOM 2691 O O . GLY A 1 335 ? -14.376 -0.487 11.976 1.00 97.38 335 GLY A O 1
ATOM 2692 N N . ILE A 1 336 ? -14.508 -0.129 9.747 1.00 97.88 336 ILE A N 1
ATOM 2693 C CA . ILE A 1 336 ? -13.212 0.531 9.569 1.00 97.88 336 ILE A CA 1
ATOM 2694 C C . ILE A 1 336 ? -13.370 1.834 8.773 1.00 97.88 336 ILE A C 1
ATOM 2696 O O . ILE A 1 336 ? -14.126 1.870 7.801 1.00 97.88 336 ILE A O 1
ATOM 2700 N N . VAL A 1 337 ? -12.650 2.877 9.191 1.00 95.94 337 VAL A N 1
ATOM 2701 C CA . VAL A 1 337 ? -12.451 4.146 8.468 1.00 95.94 337 VAL A CA 1
ATOM 2702 C C . VAL A 1 337 ? -10.975 4.366 8.202 1.00 95.94 337 VAL A C 1
ATOM 2704 O O . VAL A 1 337 ? -10.195 4.303 9.185 1.00 95.94 337 VAL A O 1
#

Mean predicted aligned error: 5.2 Å